Protein AF-H2Y2F5-F1 (afdb_monomer)

Structure (mmCIF, N/CA/C/O backbone):
data_AF-H2Y2F5-F1
#
_entry.id   AF-H2Y2F5-F1
#
loop_
_atom_site.group_PDB
_atom_site.id
_atom_site.type_symbol
_atom_site.label_atom_id
_atom_site.label_alt_id
_atom_site.label_comp_id
_atom_site.label_asym_id
_atom_site.label_entity_id
_atom_site.label_seq_id
_atom_site.pdbx_PDB_ins_code
_atom_site.Cartn_x
_atom_site.Cartn_y
_atom_site.Cartn_z
_atom_site.occupancy
_atom_site.B_iso_or_equiv
_atom_site.auth_seq_id
_atom_site.auth_comp_id
_atom_site.auth_asym_id
_atom_site.auth_atom_id
_atom_site.pdbx_PDB_model_num
ATOM 1 N N . MET A 1 1 ? 16.181 14.296 -0.553 1.00 52.12 1 MET A N 1
ATOM 2 C CA . MET A 1 1 ? 14.898 13.609 -0.819 1.00 52.12 1 MET A CA 1
ATOM 3 C C . MET A 1 1 ? 15.062 12.095 -0.650 1.00 52.12 1 MET A C 1
ATOM 5 O O . MET A 1 1 ? 15.290 11.709 0.487 1.00 52.12 1 MET A O 1
ATOM 9 N N . LEU A 1 2 ? 15.066 11.255 -1.701 1.00 56.75 2 LEU A N 1
ATOM 10 C CA . LEU A 1 2 ? 15.044 9.779 -1.572 1.00 56.75 2 LEU A CA 1
ATOM 11 C C . LEU A 1 2 ? 16.067 9.177 -0.589 1.00 56.75 2 LEU A C 1
ATOM 13 O O . LEU A 1 2 ? 15.675 8.354 0.229 1.00 56.75 2 LEU A O 1
ATOM 17 N N . LYS A 1 3 ? 17.337 9.616 -0.623 1.00 56.22 3 LYS A N 1
ATOM 18 C CA . LYS A 1 3 ? 18.406 9.100 0.258 1.00 56.22 3 LYS A CA 1
ATOM 19 C C . LYS A 1 3 ? 18.008 9.170 1.744 1.00 56.22 3 LYS A C 1
ATOM 21 O O . LYS A 1 3 ? 17.884 8.136 2.387 1.00 56.22 3 LYS A O 1
ATOM 26 N N . VAL A 1 4 ? 17.668 10.374 2.210 1.00 59.59 4 VAL A N 1
ATOM 27 C CA . VAL A 1 4 ? 17.200 10.660 3.581 1.00 59.59 4 VAL A CA 1
ATOM 28 C C . VAL A 1 4 ? 15.967 9.827 3.951 1.00 59.59 4 VAL A C 1
ATOM 30 O O . VAL A 1 4 ? 15.815 9.417 5.094 1.00 59.59 4 VAL A O 1
ATOM 33 N N . SER A 1 5 ? 15.088 9.551 2.985 1.00 75.56 5 SER A N 1
ATOM 34 C CA . SER A 1 5 ? 13.864 8.781 3.218 1.00 75.56 5 SER A CA 1
ATOM 35 C C . SER A 1 5 ? 14.134 7.278 3.397 1.00 75.56 5 SER A C 1
ATOM 37 O O . SER A 1 5 ? 13.539 6.667 4.278 1.00 75.56 5 SER A O 1
ATOM 39 N N . PHE A 1 6 ? 15.072 6.689 2.642 1.00 77.88 6 PHE A N 1
ATOM 40 C CA . PHE A 1 6 ? 15.532 5.312 2.890 1.00 77.88 6 PHE A CA 1
ATOM 41 C C . PHE A 1 6 ? 16.383 5.200 4.161 1.00 77.88 6 PHE A C 1
ATOM 43 O O . PHE A 1 6 ? 16.225 4.235 4.901 1.00 77.88 6 PHE A O 1
ATOM 50 N N . GLU A 1 7 ? 17.234 6.189 4.450 1.00 84.00 7 GLU A N 1
ATOM 51 C CA . GLU A 1 7 ? 18.028 6.243 5.686 1.00 84.00 7 GLU A CA 1
ATOM 52 C C . GLU A 1 7 ? 17.138 6.331 6.935 1.00 84.00 7 GLU A C 1
ATOM 54 O O . GLU A 1 7 ? 17.357 5.585 7.887 1.00 84.00 7 GLU A O 1
ATOM 59 N N . LYS A 1 8 ? 16.080 7.156 6.905 1.00 85.56 8 LYS A N 1
ATOM 60 C CA . LYS A 1 8 ? 15.068 7.194 7.971 1.00 85.56 8 LYS A CA 1
ATOM 61 C C . LYS A 1 8 ? 14.289 5.879 8.067 1.00 85.56 8 LYS A C 1
ATOM 63 O O . LYS A 1 8 ? 14.047 5.398 9.165 1.00 85.56 8 LYS A O 1
ATOM 68 N N . LEU A 1 9 ? 13.935 5.245 6.945 1.00 84.31 9 LEU A N 1
ATOM 69 C CA . LEU A 1 9 ? 13.229 3.962 6.999 1.00 84.31 9 LEU A CA 1
ATOM 70 C C . LEU A 1 9 ? 14.075 2.867 7.674 1.00 84.31 9 LEU A C 1
ATOM 72 O O . LEU A 1 9 ? 13.555 2.129 8.505 1.00 84.31 9 LEU A O 1
ATOM 76 N N . VAL A 1 10 ? 15.380 2.782 7.387 1.00 89.62 10 VAL A N 1
ATOM 77 C CA . VAL A 1 10 ? 16.257 1.801 8.057 1.00 89.62 10 VAL A CA 1
ATOM 78 C C . VAL A 1 10 ? 16.705 2.217 9.461 1.00 89.62 10 VAL A C 1
ATOM 80 O O . VAL A 1 10 ? 17.245 1.374 10.175 1.00 89.62 10 VAL A O 1
ATOM 83 N N . SER A 1 11 ? 16.457 3.452 9.922 1.00 90.81 11 SER A N 1
ATOM 84 C CA . SER A 1 11 ? 16.745 3.815 11.320 1.00 90.81 11 SER A CA 1
ATOM 85 C C . SER A 1 11 ? 15.832 3.087 12.313 1.00 90.81 11 SER A C 1
ATOM 87 O O . SER A 1 11 ? 16.265 2.813 13.427 1.00 90.81 11 SER A O 1
ATOM 89 N N . TYR A 1 12 ? 14.624 2.695 11.884 1.00 90.31 12 TYR A N 1
ATOM 90 C CA . TYR A 1 12 ? 13.706 1.813 12.626 1.00 90.31 12 TYR A CA 1
ATOM 91 C C . TYR A 1 12 ? 14.183 0.347 12.717 1.00 90.31 12 TYR A C 1
ATOM 93 O O . TYR A 1 12 ? 13.539 -0.471 13.368 1.00 90.31 12 TYR A O 1
ATOM 101 N N . ILE A 1 13 ? 15.297 -0.001 12.064 1.00 92.44 13 ILE A N 1
ATOM 102 C CA . ILE A 1 13 ? 15.946 -1.313 12.155 1.00 92.44 13 ILE A CA 1
ATOM 103 C C . ILE A 1 13 ? 17.198 -1.166 13.046 1.00 92.44 13 ILE A C 1
ATOM 105 O O . ILE A 1 13 ? 17.957 -0.204 12.854 1.00 92.44 13 ILE A O 1
ATOM 109 N N . PRO A 1 14 ? 17.455 -2.099 13.989 1.00 93.25 14 PRO A N 1
ATOM 110 C CA . PRO A 1 14 ? 18.705 -2.156 14.749 1.00 93.25 14 PRO A CA 1
ATOM 111 C C . PRO A 1 14 ? 19.934 -2.150 13.835 1.00 93.25 14 PRO A C 1
ATOM 113 O O . PRO A 1 14 ? 19.930 -2.777 12.773 1.00 93.25 14 PRO A O 1
ATOM 116 N N . GLU A 1 15 ? 20.973 -1.410 14.218 1.00 93.31 15 GLU A N 1
ATOM 117 C CA . GLU A 1 15 ? 22.089 -1.072 13.329 1.00 93.31 15 GLU A CA 1
ATOM 118 C C . GLU A 1 15 ? 22.822 -2.299 12.785 1.00 93.31 15 GLU A C 1
ATOM 120 O O . GLU A 1 15 ? 23.095 -2.374 11.588 1.00 93.31 15 GLU A O 1
ATOM 125 N N . GLU A 1 16 ? 23.016 -3.307 13.632 1.00 94.00 16 GLU A N 1
ATOM 126 C CA . GLU A 1 16 ? 23.652 -4.584 13.309 1.00 94.00 16 GLU A CA 1
ATOM 127 C C . GLU A 1 16 ? 22.841 -5.458 12.333 1.00 94.00 16 GLU A C 1
ATOM 129 O O . GLU A 1 16 ? 23.327 -6.488 11.867 1.00 94.00 16 GLU A O 1
ATOM 134 N N . LYS A 1 17 ? 21.603 -5.056 12.011 1.00 93.44 17 LYS A N 1
ATOM 135 C CA . LYS A 1 17 ? 20.686 -5.759 11.100 1.00 93.44 17 LYS A CA 1
ATOM 136 C C . LYS A 1 17 ? 20.360 -4.970 9.830 1.00 93.44 17 LYS A C 1
ATOM 138 O O . LYS A 1 17 ? 19.703 -5.533 8.950 1.00 93.44 17 LYS A O 1
ATOM 143 N N . ARG A 1 18 ? 20.776 -3.703 9.700 1.00 93.94 18 ARG A N 1
ATOM 144 C CA . ARG A 1 18 ? 20.405 -2.831 8.564 1.00 93.94 18 ARG A CA 1
ATOM 145 C C . ARG A 1 18 ? 20.905 -3.397 7.217 1.00 93.94 18 ARG A C 1
ATOM 147 O O . ARG A 1 18 ? 22.106 -3.616 7.077 1.00 93.94 18 ARG A O 1
ATOM 154 N N . PRO A 1 19 ? 20.025 -3.608 6.217 1.00 92.19 19 PRO A N 1
ATOM 155 C CA . PRO A 1 19 ? 20.433 -3.968 4.853 1.00 92.19 19 PRO A CA 1
ATOM 156 C C . PRO A 1 19 ? 21.313 -2.893 4.198 1.00 92.19 19 PRO A C 1
ATOM 158 O O . PRO A 1 19 ? 21.132 -1.702 4.468 1.00 92.19 19 PRO A O 1
ATOM 161 N N . ASP A 1 20 ? 22.202 -3.267 3.267 1.00 91.50 20 ASP A N 1
ATOM 162 C CA . ASP A 1 20 ? 22.899 -2.264 2.448 1.00 91.50 20 ASP A CA 1
ATOM 163 C C . ASP A 1 20 ? 21.923 -1.630 1.449 1.00 91.50 20 ASP A C 1
ATOM 165 O O . ASP A 1 20 ? 21.578 -2.217 0.426 1.00 91.50 20 ASP A O 1
ATOM 169 N N . ILE A 1 21 ? 21.501 -0.397 1.726 1.00 90.69 21 ILE A N 1
ATOM 170 C CA . ILE A 1 21 ? 20.578 0.357 0.870 1.00 90.69 21 ILE A CA 1
ATOM 171 C C . ILE A 1 21 ? 21.225 0.912 -0.412 1.00 90.69 21 ILE A C 1
ATOM 173 O O . ILE A 1 21 ? 20.511 1.465 -1.250 1.00 90.69 21 ILE A O 1
ATOM 177 N N . LYS A 1 22 ? 22.547 0.787 -0.618 1.00 90.25 22 LYS A N 1
ATOM 178 C CA . LYS A 1 22 ? 23.234 1.323 -1.814 1.00 90.25 22 LYS A CA 1
ATOM 179 C C . LYS A 1 22 ? 22.674 0.799 -3.149 1.00 90.25 22 LYS A C 1
ATOM 181 O O . LYS A 1 22 ? 22.478 1.639 -4.031 1.00 90.25 22 LYS A O 1
ATOM 186 N N . PRO A 1 23 ? 22.367 -0.502 -3.350 1.00 89.19 23 PRO A N 1
ATOM 187 C CA . PRO A 1 23 ? 21.810 -0.996 -4.614 1.00 89.19 23 PRO A CA 1
ATOM 188 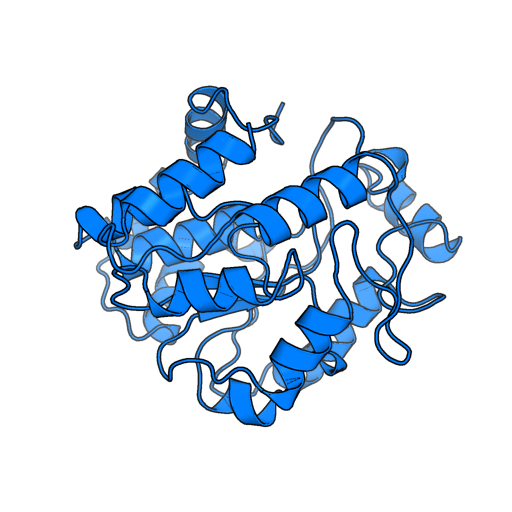C C . PRO A 1 23 ? 20.410 -0.431 -4.886 1.00 89.19 23 PRO A C 1
ATOM 190 O O . PRO A 1 23 ? 20.119 -0.003 -6.002 1.00 89.19 23 PRO A O 1
ATOM 193 N N . LEU A 1 24 ? 19.578 -0.348 -3.844 1.00 87.75 24 LEU A N 1
ATOM 194 C CA . LEU A 1 24 ? 18.231 0.225 -3.885 1.00 87.75 24 LEU A CA 1
ATOM 195 C C . LEU A 1 24 ? 18.276 1.727 -4.227 1.00 87.75 24 LEU A C 1
ATOM 197 O O . LEU A 1 24 ? 17.569 2.198 -5.117 1.00 87.75 24 LEU A O 1
ATOM 201 N N . MET A 1 25 ? 19.193 2.465 -3.594 1.00 86.56 25 MET A N 1
ATOM 202 C CA . MET A 1 25 ? 19.448 3.883 -3.866 1.00 86.56 25 MET A CA 1
ATOM 203 C C . MET A 1 25 ? 20.060 4.151 -5.246 1.00 86.56 25 MET A C 1
ATOM 205 O O . MET A 1 25 ? 19.791 5.204 -5.831 1.00 86.56 25 MET A O 1
ATOM 209 N N . LYS A 1 26 ? 20.876 3.230 -5.775 1.00 87.25 26 LYS A N 1
ATOM 210 C CA . LYS A 1 26 ? 21.386 3.291 -7.151 1.00 87.25 26 LYS A CA 1
ATOM 211 C C . LYS A 1 26 ? 20.251 3.066 -8.148 1.00 87.25 26 LYS A C 1
ATOM 213 O O . LYS A 1 26 ? 20.085 3.886 -9.039 1.00 87.25 26 LYS A O 1
ATOM 218 N N . CYS A 1 27 ? 19.426 2.037 -7.939 1.00 86.94 27 CYS A N 1
ATOM 219 C CA . CYS A 1 27 ? 18.270 1.733 -8.783 1.00 86.94 27 CYS A CA 1
ATOM 220 C C . CYS A 1 27 ? 17.370 2.965 -8.976 1.00 86.94 27 CYS A C 1
ATOM 222 O O . CYS A 1 27 ? 17.195 3.411 -10.105 1.00 86.94 27 CYS A O 1
ATOM 224 N N . PHE A 1 28 ? 16.902 3.605 -7.899 1.00 83.44 28 PHE A N 1
ATOM 225 C CA . PHE A 1 28 ? 16.054 4.797 -8.041 1.00 83.44 28 PHE A CA 1
ATOM 226 C C . PHE A 1 28 ? 16.761 6.018 -8.643 1.00 83.44 28 PHE A C 1
ATOM 228 O O . PHE A 1 28 ? 16.094 6.871 -9.222 1.00 83.44 28 PHE A O 1
ATOM 235 N N . ARG A 1 29 ? 18.092 6.133 -8.532 1.00 83.75 29 ARG A N 1
ATOM 236 C CA . ARG A 1 29 ? 18.843 7.196 -9.217 1.00 83.75 29 ARG A CA 1
ATOM 237 C C . ARG A 1 29 ? 18.874 6.951 -10.721 1.00 83.75 29 ARG A C 1
ATOM 239 O O . ARG A 1 29 ? 18.531 7.849 -11.483 1.00 83.75 29 ARG A O 1
ATOM 246 N N . ASP A 1 30 ? 19.276 5.753 -11.127 1.00 84.44 30 ASP A N 1
ATOM 247 C CA . ASP A 1 30 ? 19.448 5.388 -12.532 1.00 84.44 30 ASP A CA 1
ATOM 248 C C . ASP A 1 30 ? 18.104 5.477 -13.280 1.00 84.44 30 ASP A C 1
ATOM 250 O O . ASP A 1 30 ? 18.036 6.062 -14.357 1.00 84.44 30 ASP A O 1
ATOM 254 N N . GLU A 1 31 ? 17.018 5.009 -12.653 1.00 80.38 31 GLU A N 1
ATOM 255 C CA . GLU A 1 31 ? 15.641 5.092 -13.165 1.00 80.38 31 GLU A CA 1
ATOM 256 C C . GLU A 1 31 ? 15.120 6.530 -13.331 1.00 80.38 31 GLU A C 1
ATOM 258 O O . GLU A 1 31 ? 14.316 6.792 -14.225 1.00 80.38 31 GLU A O 1
ATOM 263 N N . LEU A 1 32 ? 15.542 7.467 -12.470 1.00 77.44 32 LEU A N 1
ATOM 264 C CA . LEU A 1 32 ? 15.153 8.881 -12.561 1.00 77.44 32 LEU A CA 1
ATOM 265 C C . LEU A 1 32 ? 15.976 9.660 -13.596 1.00 77.44 32 LEU A C 1
ATOM 267 O O . LEU A 1 32 ? 15.482 10.646 -14.137 1.00 77.44 32 LEU A O 1
ATOM 271 N N . VAL A 1 33 ? 17.217 9.240 -13.858 1.00 79.31 33 VAL A N 1
ATOM 272 C CA . VAL A 1 33 ? 18.108 9.869 -14.849 1.00 79.31 33 VAL A CA 1
ATOM 273 C C . VAL A 1 33 ? 17.847 9.330 -16.258 1.00 79.31 33 VAL A C 1
ATOM 275 O O . VAL A 1 33 ? 17.893 10.091 -17.220 1.00 79.31 33 VAL A O 1
ATOM 278 N N . ASN A 1 34 ? 17.564 8.033 -16.388 1.00 78.19 34 ASN A N 1
ATOM 279 C CA . ASN A 1 34 ? 17.318 7.364 -17.662 1.00 78.19 34 ASN A CA 1
ATOM 280 C C . ASN A 1 34 ? 16.098 6.423 -17.555 1.00 78.19 34 ASN A C 1
ATOM 282 O O . ASN A 1 34 ? 16.265 5.206 -17.427 1.00 78.19 34 ASN A O 1
ATOM 286 N N . PRO A 1 35 ? 14.864 6.961 -17.578 1.00 74.88 35 PRO A N 1
ATOM 287 C CA . PRO A 1 35 ? 13.652 6.157 -17.465 1.00 74.88 35 PRO A CA 1
ATOM 288 C C . PRO A 1 35 ? 13.456 5.277 -18.707 1.00 74.88 35 PRO A C 1
ATOM 290 O O . PRO A 1 35 ? 13.245 5.772 -19.812 1.00 74.88 35 PRO A O 1
ATOM 293 N N . GLN A 1 36 ? 13.491 3.958 -18.515 1.00 77.56 36 GLN A N 1
ATOM 294 C CA . GLN A 1 36 ? 13.354 2.968 -19.587 1.00 77.56 36 GLN A CA 1
ATOM 295 C C . GLN A 1 36 ? 12.023 2.217 -19.496 1.00 77.56 36 GLN A C 1
ATOM 297 O O . GLN A 1 36 ? 11.621 1.775 -18.417 1.00 77.56 36 GLN A O 1
ATOM 302 N N . ILE A 1 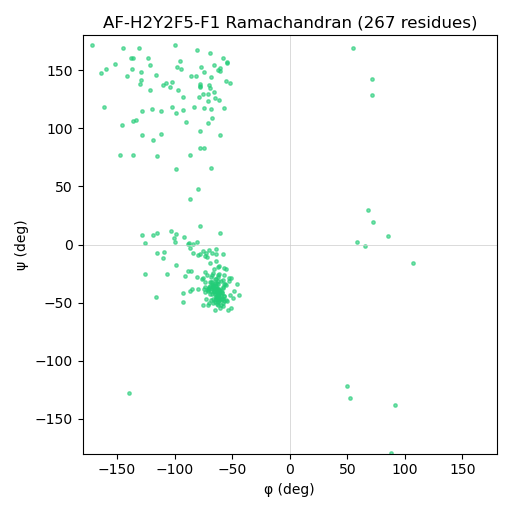37 ? 11.362 2.013 -20.641 1.00 78.12 37 ILE A N 1
ATOM 303 C CA . ILE A 1 37 ? 10.226 1.089 -20.731 1.00 78.12 37 ILE A CA 1
ATOM 304 C C . ILE A 1 37 ? 10.778 -0.333 -20.608 1.00 78.12 37 ILE A C 1
ATOM 306 O O . ILE A 1 37 ? 11.652 -0.740 -21.370 1.00 78.12 37 ILE A O 1
ATOM 310 N N . LYS A 1 38 ? 10.264 -1.085 -19.637 1.00 86.56 38 LYS A N 1
ATOM 311 C CA . LYS A 1 38 ? 10.650 -2.472 -19.352 1.00 86.56 38 LYS A CA 1
ATOM 312 C C . LYS A 1 38 ? 9.426 -3.373 -19.414 1.00 86.56 38 LYS A C 1
ATOM 314 O O . LYS A 1 38 ? 8.306 -2.891 -19.264 1.00 86.56 38 LYS A O 1
ATOM 319 N N . CYS A 1 39 ? 9.649 -4.673 -19.579 1.00 88.50 39 CYS A N 1
ATOM 320 C CA . CYS A 1 39 ? 8.588 -5.675 -19.565 1.00 88.50 39 CYS A CA 1
ATOM 321 C C . CYS A 1 39 ? 8.918 -6.818 -18.600 1.00 88.50 39 CYS A C 1
ATOM 323 O O . CYS A 1 39 ? 10.082 -7.185 -18.442 1.00 88.50 39 CYS A O 1
ATOM 325 N N . TRP A 1 40 ? 7.884 -7.401 -18.001 1.00 90.94 40 TRP A N 1
ATOM 326 C CA . TRP A 1 40 ? 7.916 -8.698 -17.333 1.00 90.94 40 TRP A CA 1
ATOM 327 C C . TRP A 1 40 ? 6.910 -9.606 -18.045 1.00 90.94 40 TRP A C 1
ATOM 329 O O . TRP A 1 40 ? 5.718 -9.308 -18.062 1.00 90.94 40 TRP A O 1
ATOM 339 N N . ARG A 1 41 ? 7.383 -10.690 -18.672 1.00 90.69 41 ARG A N 1
ATOM 340 C CA . ARG A 1 41 ? 6.585 -11.492 -19.623 1.00 90.69 41 ARG A CA 1
ATOM 341 C C . ARG A 1 41 ? 5.982 -10.583 -20.715 1.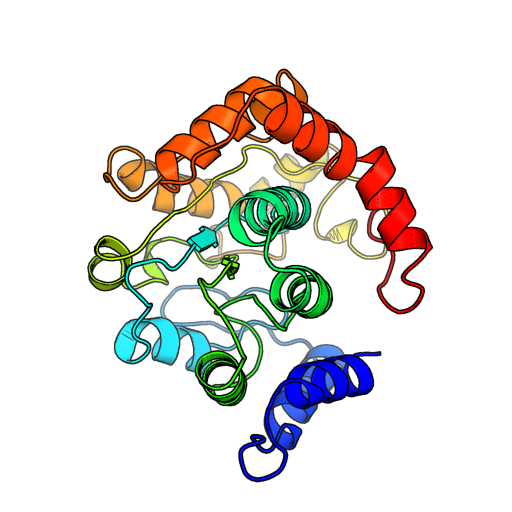00 90.69 41 ARG A C 1
ATOM 343 O O . ARG A 1 41 ? 6.701 -9.760 -21.277 1.00 90.69 41 ARG A O 1
ATOM 350 N N . ASP A 1 42 ? 4.691 -10.716 -21.008 1.00 86.75 42 ASP A N 1
ATOM 351 C CA . ASP A 1 42 ? 3.926 -9.850 -21.911 1.00 86.75 42 ASP A CA 1
ATOM 352 C C . ASP A 1 42 ? 3.515 -8.502 -21.281 1.00 86.75 42 ASP A C 1
ATOM 354 O O . ASP A 1 42 ? 3.037 -7.614 -21.993 1.00 86.75 42 ASP A O 1
ATOM 358 N N . TYR A 1 43 ? 3.737 -8.312 -19.975 1.00 85.88 43 TYR A N 1
ATOM 359 C CA . TYR A 1 43 ? 3.379 -7.087 -19.266 1.00 85.88 43 TYR A CA 1
ATOM 360 C C . TYR A 1 43 ? 4.425 -5.979 -19.410 1.00 85.88 43 TYR A C 1
ATOM 362 O O . TYR A 1 43 ? 5.555 -6.105 -18.942 1.00 85.88 43 TYR A O 1
ATOM 370 N N . GLN A 1 44 ? 4.021 -4.854 -20.000 1.00 83.12 44 GLN A N 1
ATOM 371 C CA . GLN A 1 44 ? 4.757 -3.595 -19.953 1.00 83.12 44 GLN A CA 1
ATOM 372 C C . GLN A 1 44 ? 4.682 -3.010 -18.535 1.00 83.12 44 GLN A C 1
ATOM 374 O O . GLN A 1 44 ? 3.641 -3.034 -17.879 1.00 83.12 44 GLN A O 1
ATOM 379 N N . MET A 1 45 ? 5.808 -2.497 -18.045 1.00 77.88 45 MET A N 1
ATOM 380 C CA . MET A 1 45 ? 5.939 -2.052 -16.665 1.00 77.88 45 MET A CA 1
ATOM 381 C C . MET A 1 45 ? 5.672 -0.555 -16.458 1.00 77.88 45 MET A C 1
ATOM 383 O O . MET A 1 45 ? 5.980 0.261 -17.333 1.00 77.88 45 MET A O 1
ATOM 387 N N . PRO A 1 46 ? 5.180 -0.176 -15.261 1.00 68.19 46 PRO A N 1
ATOM 388 C CA . PRO A 1 46 ? 5.151 1.211 -14.805 1.00 68.19 46 PRO A CA 1
ATOM 389 C C . PRO A 1 46 ? 6.545 1.856 -14.761 1.00 68.19 46 PRO A C 1
ATOM 391 O O . PRO A 1 46 ? 7.563 1.175 -14.620 1.00 68.19 46 PRO A O 1
ATOM 394 N N . LEU A 1 47 ? 6.583 3.193 -14.759 1.00 70.31 47 LEU A N 1
ATOM 395 C CA . LEU A 1 47 ? 7.779 3.956 -14.384 1.00 70.31 47 LEU A CA 1
ATOM 396 C C . LEU A 1 47 ? 8.254 3.530 -12.977 1.00 70.31 47 LEU A C 1
ATOM 398 O O . LEU A 1 47 ? 7.421 3.306 -12.100 1.00 70.31 47 LEU A O 1
ATOM 402 N N . MET A 1 48 ? 9.574 3.422 -12.767 1.00 77.31 48 MET A N 1
ATOM 403 C CA . MET A 1 48 ? 10.228 2.804 -11.590 1.00 77.31 48 MET A CA 1
ATOM 404 C C . MET A 1 48 ? 10.010 1.282 -11.427 1.00 77.31 48 MET A C 1
ATOM 406 O O . MET A 1 48 ? 10.543 0.684 -10.491 1.00 77.31 48 MET A O 1
ATOM 410 N N . GLY A 1 49 ? 9.249 0.632 -12.315 1.00 84.38 49 GLY A N 1
ATOM 411 C CA . GLY A 1 49 ? 8.972 -0.804 -12.274 1.00 84.38 49 GLY A CA 1
ATOM 412 C C . GLY A 1 49 ? 10.186 -1.666 -12.627 1.00 84.38 49 GLY A C 1
ATOM 413 O O . GLY A 1 49 ? 10.821 -1.446 -13.659 1.00 84.38 49 GLY A O 1
ATOM 414 N N . ASN A 1 50 ? 10.504 -2.663 -11.800 1.00 90.44 50 ASN A N 1
ATOM 415 C CA . ASN A 1 50 ? 11.622 -3.584 -12.020 1.00 90.44 50 ASN A CA 1
ATOM 416 C C . ASN A 1 50 ? 11.122 -5.013 -12.330 1.00 90.44 50 ASN A C 1
ATOM 418 O O . ASN A 1 50 ? 10.574 -5.656 -11.432 1.00 90.44 50 ASN A O 1
ATOM 422 N N . PRO A 1 51 ? 11.363 -5.559 -13.543 1.00 92.06 51 PRO A N 1
ATOM 423 C CA . PRO A 1 51 ? 10.922 -6.906 -13.912 1.00 92.06 51 PRO A CA 1
ATOM 424 C C . PRO A 1 51 ? 11.449 -8.011 -12.999 1.00 92.06 51 PRO A C 1
ATOM 426 O O . PRO A 1 51 ? 10.708 -8.939 -12.695 1.00 92.06 51 PRO A O 1
ATOM 429 N N . LYS A 1 52 ? 12.696 -7.902 -12.514 1.00 93.25 52 LYS A N 1
ATOM 430 C CA . LYS A 1 52 ? 13.263 -8.885 -11.573 1.00 93.25 52 LYS A CA 1
ATOM 431 C C . LYS A 1 52 ? 12.490 -8.908 -10.259 1.00 93.25 52 LYS A C 1
ATOM 433 O O . LYS A 1 52 ? 12.262 -9.967 -9.692 1.00 93.25 52 LYS A O 1
ATOM 438 N N . LEU A 1 53 ? 12.042 -7.736 -9.810 1.00 92.31 53 LEU A N 1
ATOM 439 C CA . LEU A 1 53 ? 11.320 -7.597 -8.554 1.00 92.31 53 LEU A CA 1
ATOM 440 C C . LEU A 1 53 ? 9.866 -8.071 -8.650 1.00 92.31 53 LEU A C 1
ATOM 442 O O . LEU A 1 53 ? 9.326 -8.548 -7.659 1.00 92.31 53 LEU A O 1
ATOM 446 N N . VAL A 1 54 ? 9.246 -7.973 -9.831 1.00 93.31 54 VAL A N 1
ATOM 447 C CA . VAL A 1 54 ? 7.950 -8.618 -10.108 1.00 93.31 54 VAL A CA 1
ATOM 448 C C . VAL A 1 54 ? 8.100 -10.132 -10.156 1.00 93.31 54 VAL A C 1
ATOM 450 O O . VAL A 1 54 ? 7.280 -10.833 -9.572 1.00 93.31 54 VAL A O 1
ATOM 453 N N . ASP A 1 55 ? 9.160 -10.639 -10.789 1.00 95.31 55 ASP A N 1
ATOM 454 C CA . ASP A 1 55 ? 9.411 -12.078 -10.853 1.00 95.31 55 ASP A CA 1
ATOM 455 C C . ASP A 1 55 ? 9.634 -12.665 -9.451 1.00 95.31 55 ASP A C 1
ATOM 457 O O . ASP A 1 55 ? 8.934 -13.599 -9.069 1.00 95.31 55 ASP A O 1
ATOM 461 N N . PHE A 1 56 ? 10.469 -12.017 -8.630 1.00 94.69 56 PHE A N 1
ATOM 462 C CA . PHE A 1 56 ? 10.632 -12.331 -7.207 1.00 94.69 56 PHE A CA 1
ATOM 463 C C . PHE A 1 56 ? 9.306 -12.243 -6.428 1.00 94.69 56 PHE A C 1
ATOM 465 O O . PHE A 1 56 ? 8.973 -13.143 -5.658 1.00 94.69 56 PHE A O 1
ATOM 472 N N . ALA A 1 57 ? 8.497 -11.198 -6.647 1.00 92.38 57 ALA A N 1
ATOM 473 C CA . ALA A 1 57 ? 7.194 -11.041 -5.990 1.00 92.38 57 ALA A CA 1
ATOM 474 C C . ALA A 1 57 ? 6.157 -12.112 -6.397 1.00 92.38 57 ALA A C 1
ATOM 476 O O . ALA A 1 57 ? 5.181 -12.336 -5.678 1.00 92.38 57 ALA A O 1
ATOM 477 N N . TYR A 1 58 ? 6.349 -12.767 -7.545 1.00 93.44 58 TYR A N 1
ATOM 478 C CA . TYR A 1 58 ? 5.481 -13.822 -8.067 1.00 93.44 58 TYR A CA 1
ATOM 479 C C . TYR A 1 58 ? 5.962 -15.223 -7.646 1.00 93.44 58 TYR A C 1
ATOM 481 O O . TYR A 1 58 ? 5.173 -16.039 -7.154 1.00 93.44 58 TYR A O 1
ATOM 489 N N . ASN A 1 59 ? 7.253 -15.501 -7.838 1.00 94.06 59 ASN A N 1
ATOM 490 C CA . ASN A 1 59 ? 7.867 -16.818 -7.664 1.00 94.06 59 ASN A CA 1
ATOM 491 C C . ASN A 1 59 ? 8.314 -17.070 -6.218 1.00 94.06 59 ASN A C 1
ATOM 493 O O . ASN A 1 59 ? 8.050 -18.143 -5.682 1.00 94.06 59 ASN A O 1
ATOM 497 N N . ASP A 1 60 ? 8.882 -16.072 -5.534 1.00 93.12 60 ASP A N 1
ATOM 498 C CA . ASP A 1 60 ? 9.675 -16.286 -4.313 1.00 93.12 60 ASP A CA 1
ATOM 499 C C . ASP A 1 60 ? 9.059 -15.655 -3.056 1.00 93.12 60 ASP A C 1
ATOM 501 O O . ASP A 1 60 ? 8.940 -16.328 -2.029 1.00 93.12 60 ASP A O 1
ATOM 505 N N . TRP A 1 61 ? 8.586 -14.406 -3.124 1.00 91.44 61 TRP A N 1
ATOM 506 C CA . TRP A 1 61 ? 8.081 -13.675 -1.956 1.00 91.44 61 TRP A CA 1
ATOM 507 C C . TRP A 1 61 ? 6.815 -14.292 -1.348 1.00 91.44 61 TRP A C 1
ATOM 509 O O . TRP A 1 61 ? 5.789 -14.453 -2.012 1.00 91.44 61 TRP A O 1
ATOM 519 N N . GLN A 1 62 ? 6.871 -14.576 -0.045 1.00 89.25 62 GLN A N 1
ATOM 520 C CA . GLN A 1 62 ? 5.731 -15.046 0.731 1.00 89.25 62 GLN A CA 1
ATOM 521 C C . GLN A 1 62 ? 5.097 -13.876 1.517 1.00 89.25 62 GLN A C 1
ATOM 523 O O . GLN A 1 62 ? 5.723 -13.365 2.449 1.00 89.25 62 GLN A O 1
ATOM 528 N N . PRO A 1 63 ? 3.860 -13.452 1.197 1.00 88.88 63 PRO A N 1
ATOM 529 C CA . PRO A 1 63 ? 3.118 -12.512 2.038 1.00 88.88 63 PRO A CA 1
ATOM 530 C C . PRO A 1 63 ? 2.769 -13.132 3.403 1.00 88.88 63 PRO A C 1
ATOM 532 O O . PRO A 1 63 ? 2.644 -14.353 3.541 1.00 88.88 63 PRO A O 1
ATOM 535 N N . TRP A 1 64 ? 2.585 -12.291 4.421 1.00 89.31 64 TRP A N 1
ATOM 536 C CA . TRP A 1 64 ? 2.090 -12.713 5.731 1.00 89.31 64 TRP A CA 1
ATOM 537 C C . TRP A 1 64 ? 0.562 -12.835 5.692 1.00 89.31 64 TRP A C 1
ATOM 539 O O . TRP A 1 64 ? -0.117 -12.001 5.097 1.00 89.31 64 TRP A O 1
ATOM 549 N N . LYS A 1 65 ? -0.005 -13.810 6.416 1.00 86.12 65 LYS A N 1
ATOM 550 C CA . LYS A 1 65 ? -1.456 -14.102 6.441 1.00 86.12 65 LYS A CA 1
ATOM 551 C C . LYS A 1 65 ? -2.352 -12.880 6.726 1.00 86.12 65 LYS A C 1
ATOM 553 O O . LYS A 1 65 ? -3.498 -12.845 6.289 1.00 86.12 65 LYS A O 1
ATOM 558 N N . ASN A 1 66 ? -1.856 -11.889 7.471 1.00 86.12 66 ASN A N 1
ATOM 559 C CA . ASN A 1 66 ? -2.588 -10.668 7.815 1.00 86.12 66 ASN A CA 1
ATOM 560 C C . ASN A 1 66 ? -2.232 -9.440 6.951 1.00 86.12 66 ASN A C 1
ATOM 562 O O . ASN A 1 66 ? -2.794 -8.375 7.210 1.00 86.12 66 ASN A O 1
ATOM 566 N N . ASP A 1 67 ? -1.353 -9.553 5.949 1.00 89.75 67 ASP A N 1
ATOM 567 C CA . ASP A 1 67 ? -0.995 -8.446 5.047 1.00 89.75 67 ASP A CA 1
ATOM 568 C C . ASP A 1 67 ? -2.225 -7.813 4.376 1.00 89.75 67 ASP A C 1
ATOM 570 O O . ASP A 1 67 ? -3.281 -8.434 4.242 1.00 89.75 67 ASP A O 1
ATOM 574 N N . VAL A 1 68 ? -2.069 -6.553 3.965 1.00 90.19 68 VAL A N 1
ATOM 575 C CA . VAL A 1 68 ? -3.073 -5.735 3.274 1.00 90.19 68 VAL A CA 1
ATOM 576 C C . VAL A 1 68 ? -2.434 -5.169 2.011 1.00 90.19 68 VAL A C 1
ATOM 578 O O . VAL A 1 68 ? -1.502 -4.371 2.116 1.00 90.19 68 VAL A O 1
ATOM 581 N N . ILE A 1 69 ? -2.904 -5.561 0.822 1.00 90.75 69 ILE A N 1
ATOM 582 C CA . ILE A 1 69 ? -2.262 -5.199 -0.456 1.00 90.75 69 ILE A CA 1
ATOM 583 C C . ILE A 1 69 ? -3.155 -4.243 -1.261 1.00 90.75 69 ILE A C 1
ATOM 585 O O . ILE A 1 69 ? -4.025 -4.644 -2.033 1.00 90.75 69 ILE A O 1
ATOM 589 N N . VAL A 1 70 ? -2.920 -2.932 -1.134 1.00 89.62 70 VAL A N 1
ATOM 590 C CA . VAL A 1 70 ? -3.688 -1.912 -1.873 1.00 89.62 70 VAL A CA 1
ATOM 591 C C . VAL A 1 70 ? -3.265 -1.888 -3.350 1.00 89.62 70 VAL A C 1
ATOM 593 O O . VAL A 1 70 ? -2.420 -1.096 -3.773 1.00 89.62 70 VAL A O 1
ATOM 596 N N . ALA A 1 71 ? -3.854 -2.804 -4.122 1.00 86.69 71 ALA A N 1
ATOM 597 C CA . ALA A 1 71 ? -3.668 -2.978 -5.559 1.00 86.69 71 ALA A CA 1
ATOM 598 C C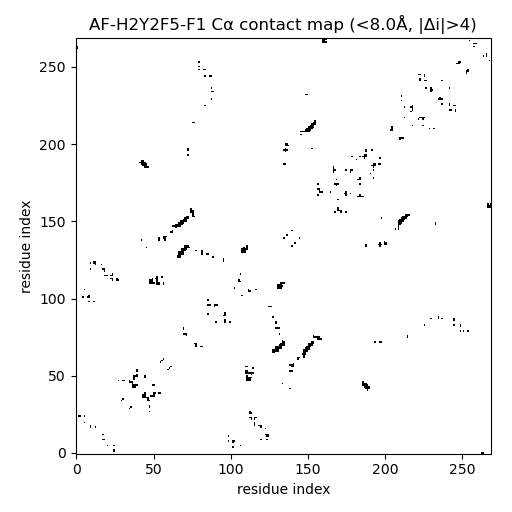 . ALA A 1 71 ? -4.674 -2.139 -6.366 1.00 86.69 71 ALA A C 1
ATOM 600 O O . ALA A 1 71 ? -5.848 -2.507 -6.455 1.00 86.69 71 ALA A O 1
ATOM 601 N N . ALA A 1 72 ? -4.216 -1.036 -6.966 1.00 82.69 72 ALA A N 1
ATOM 602 C CA . ALA A 1 72 ? -5.033 -0.176 -7.827 1.00 82.69 72 ALA A CA 1
ATOM 603 C C . ALA A 1 72 ? -4.181 0.538 -8.885 1.00 82.69 72 ALA A C 1
ATOM 605 O O . ALA A 1 72 ? -3.000 0.804 -8.663 1.00 82.69 72 ALA A O 1
ATOM 606 N N . PHE A 1 73 ? -4.789 0.931 -10.005 1.00 81.00 73 PHE A N 1
ATOM 607 C CA . PHE A 1 73 ? -4.097 1.642 -11.085 1.00 81.00 73 PHE A CA 1
ATOM 608 C C . PHE A 1 73 ? -3.517 2.993 -10.593 1.00 81.00 73 PHE A C 1
ATOM 610 O O . PHE A 1 73 ? -4.087 3.615 -9.684 1.00 81.00 73 PHE A O 1
ATOM 617 N N . PRO A 1 74 ? -2.400 3.503 -11.138 1.00 77.94 74 PRO A N 1
ATOM 618 C CA . PRO A 1 74 ? -1.798 4.727 -10.622 1.00 77.94 74 PRO A CA 1
ATOM 619 C C . PRO A 1 74 ? -2.720 5.943 -10.763 1.00 77.94 74 PRO A C 1
ATOM 621 O O . PRO A 1 74 ? -3.594 6.013 -11.624 1.00 77.94 74 PRO A O 1
ATOM 624 N N . LYS A 1 75 ? -2.561 6.894 -9.835 1.00 73.25 75 LYS A N 1
ATOM 625 C CA . LYS A 1 75 ? -3.476 8.032 -9.606 1.00 73.25 75 LYS A CA 1
ATOM 626 C C . LYS A 1 75 ? -4.929 7.653 -9.263 1.00 73.25 75 LYS A C 1
ATOM 628 O O . LYS A 1 75 ? -5.717 8.555 -8.977 1.00 73.25 75 LYS A O 1
ATOM 633 N N . THR A 1 76 ? -5.284 6.368 -9.144 1.00 72.94 76 THR A N 1
ATOM 634 C CA . THR A 1 76 ? -6.635 5.936 -8.735 1.00 72.94 76 THR A CA 1
ATOM 635 C C . THR A 1 76 ? -6.831 5.844 -7.207 1.00 72.94 76 THR A C 1
ATOM 637 O O . THR A 1 76 ? -7.517 4.979 -6.686 1.00 72.94 76 THR A O 1
ATOM 640 N N . GLY A 1 77 ? -6.268 6.793 -6.449 1.00 74.88 77 GLY A N 1
ATOM 641 C CA . GLY A 1 77 ? -6.594 6.978 -5.024 1.00 74.88 77 GLY A CA 1
ATOM 642 C C . GLY A 1 77 ? -5.827 6.118 -4.007 1.00 74.88 77 GLY A C 1
ATOM 643 O O . GLY A 1 77 ? -6.137 6.212 -2.820 1.00 74.88 77 GLY A O 1
ATOM 644 N N . THR A 1 78 ? -4.801 5.359 -4.422 1.00 80.69 78 THR A N 1
ATOM 645 C CA . THR A 1 78 ? -3.984 4.499 -3.531 1.00 80.69 78 THR A CA 1
ATOM 646 C C . THR A 1 78 ? -3.495 5.207 -2.263 1.00 80.69 78 THR A C 1
ATOM 648 O O . THR A 1 78 ? -3.531 4.604 -1.197 1.00 80.69 78 THR A O 1
ATOM 651 N N . THR A 1 79 ? -3.080 6.479 -2.341 1.00 82.06 79 THR A N 1
ATOM 652 C CA . THR A 1 79 ? -2.609 7.259 -1.181 1.00 82.06 79 THR A CA 1
ATOM 653 C C . THR A 1 79 ? -3.672 7.399 -0.092 1.00 82.06 79 THR A C 1
ATOM 655 O O . THR A 1 79 ? -3.401 7.060 1.054 1.00 82.06 79 THR A O 1
ATOM 658 N N . TRP A 1 80 ? -4.881 7.856 -0.448 1.00 85.44 80 TRP A N 1
ATOM 659 C CA . TRP A 1 80 ? -5.983 8.041 0.509 1.00 85.44 80 TRP A CA 1
ATOM 660 C C . TRP A 1 80 ? -6.336 6.713 1.176 1.00 85.44 80 TRP A C 1
ATOM 662 O O . TRP A 1 80 ? -6.423 6.617 2.395 1.00 85.44 80 TRP A O 1
ATOM 672 N N . LEU A 1 81 ? -6.473 5.669 0.362 1.00 87.06 81 LEU A N 1
ATOM 673 C CA . LEU A 1 81 ? -6.918 4.363 0.817 1.00 87.06 81 LEU A CA 1
ATOM 674 C C . LEU A 1 81 ? -5.877 3.647 1.688 1.00 87.06 81 LEU A C 1
ATOM 676 O O . LEU A 1 81 ? -6.231 3.033 2.691 1.00 87.06 81 LEU A O 1
ATOM 680 N N . ARG A 1 82 ? -4.584 3.788 1.367 1.00 88.19 82 ARG A N 1
ATOM 681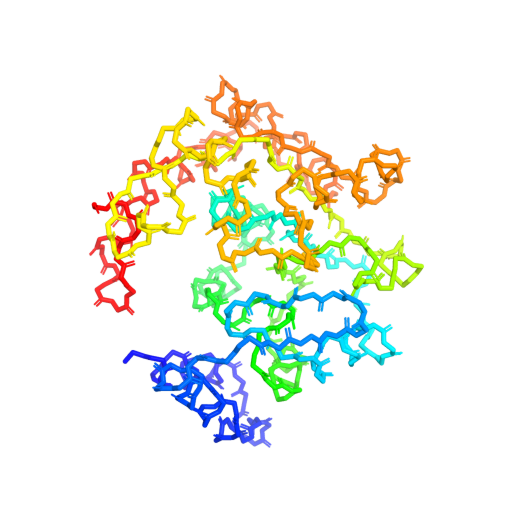 C CA . ARG A 1 82 ? -3.501 3.342 2.253 1.00 88.19 82 ARG A CA 1
ATOM 682 C C . ARG A 1 82 ? -3.474 4.113 3.567 1.00 88.19 82 ARG A C 1
ATOM 684 O O . ARG A 1 82 ? -3.176 3.495 4.582 1.00 88.19 82 ARG A O 1
ATOM 691 N N . ASP A 1 83 ? -3.788 5.410 3.569 1.00 88.94 83 ASP A N 1
ATOM 692 C CA . ASP A 1 83 ? -3.874 6.182 4.814 1.00 88.94 83 ASP A CA 1
ATOM 693 C C . ASP A 1 83 ? -5.067 5.704 5.663 1.00 88.94 83 ASP A C 1
ATOM 695 O O . ASP A 1 83 ? -4.896 5.432 6.843 1.00 88.94 83 ASP A O 1
ATOM 699 N N . VAL A 1 84 ? -6.238 5.436 5.066 1.00 92.25 84 VAL A N 1
ATOM 700 C CA . VAL A 1 84 ? -7.372 4.791 5.767 1.00 92.25 84 VAL A CA 1
ATOM 701 C C . VAL A 1 84 ? -6.965 3.453 6.395 1.00 92.25 84 VAL A C 1
ATOM 703 O O . VAL A 1 84 ? -7.227 3.238 7.576 1.00 92.25 84 VAL A O 1
ATOM 706 N N . CYS A 1 85 ? -6.274 2.577 5.658 1.00 91.50 85 CYS A N 1
ATOM 707 C CA . CYS A 1 85 ? -5.753 1.324 6.215 1.00 91.50 85 CYS A CA 1
ATOM 708 C C . CYS A 1 85 ? -4.708 1.557 7.323 1.00 91.50 85 CYS A C 1
ATOM 710 O O . CYS A 1 85 ? -4.715 0.841 8.318 1.00 91.50 85 CYS A O 1
ATOM 712 N N . ARG A 1 86 ? -3.830 2.561 7.184 1.00 90.69 86 ARG A N 1
ATOM 713 C CA . ARG A 1 86 ? -2.831 2.955 8.194 1.00 90.69 86 ARG A CA 1
ATOM 714 C C . ARG A 1 86 ? -3.502 3.410 9.495 1.00 90.69 86 ARG A C 1
ATOM 716 O O . ARG A 1 86 ? -3.104 2.952 10.559 1.00 90.69 86 ARG A O 1
ATOM 723 N N . TYR A 1 87 ? -4.540 4.240 9.414 1.00 93.81 87 TYR A N 1
ATOM 724 C CA . TYR A 1 87 ? -5.360 4.596 10.573 1.00 93.81 87 TYR A CA 1
ATOM 725 C C . TYR A 1 87 ? -6.030 3.345 11.174 1.00 93.81 87 TYR A C 1
ATOM 727 O O . TYR A 1 87 ? -5.786 3.027 12.332 1.00 93.81 87 TYR A O 1
ATOM 735 N N . LEU A 1 88 ? -6.779 2.561 10.385 1.00 93.56 88 LEU A N 1
ATOM 736 C CA . LEU A 1 88 ? -7.483 1.360 10.872 1.00 93.56 88 LEU A CA 1
ATOM 737 C C . LEU A 1 88 ? -6.579 0.308 11.543 1.00 93.56 88 LEU A C 1
ATOM 739 O O . LEU A 1 88 ? -7.068 -0.490 12.334 1.00 93.56 88 LEU A O 1
ATOM 743 N N . ILE A 1 89 ? -5.289 0.251 11.205 1.00 91.94 89 ILE A N 1
ATOM 744 C CA . ILE A 1 89 ? -4.389 -0.825 11.650 1.00 91.94 89 ILE A CA 1
ATOM 745 C C . ILE A 1 89 ? -3.405 -0.368 12.736 1.00 91.94 89 ILE A C 1
ATOM 747 O O . ILE A 1 89 ? -2.969 -1.210 13.520 1.00 91.94 89 ILE A O 1
ATOM 751 N N . TYR A 1 90 ? -3.077 0.927 12.819 1.00 92.62 90 TYR A N 1
ATOM 752 C CA . TYR A 1 90 ? -2.060 1.430 13.753 1.00 92.62 90 TYR A CA 1
ATOM 753 C C . TYR A 1 90 ? -2.529 2.558 14.693 1.00 92.62 90 TYR A C 1
ATOM 755 O O . TYR A 1 90 ? -1.722 3.011 15.489 1.00 92.62 90 TYR A O 1
ATOM 763 N N . GLU A 1 91 ? -3.787 3.023 14.669 1.00 89.38 91 GLU A N 1
ATOM 764 C CA . GLU A 1 91 ? -4.250 4.148 15.523 1.00 89.38 91 GLU A CA 1
ATOM 765 C C . GLU A 1 91 ? -3.949 3.971 17.030 1.00 89.38 91 GLU A C 1
ATOM 767 O O . GLU A 1 91 ? -3.753 4.952 17.747 1.00 89.38 91 GLU A O 1
ATOM 772 N N . HIS A 1 92 ? -3.884 2.724 17.508 1.00 89.19 92 HIS A N 1
ATOM 773 C CA . HIS A 1 92 ? -3.605 2.369 18.907 1.00 89.19 92 HIS A CA 1
ATOM 774 C C . HIS A 1 92 ? -2.143 1.937 19.166 1.00 89.19 92 HIS A C 1
ATOM 776 O O . HIS A 1 92 ? -1.819 1.508 20.271 1.00 89.19 92 HIS A O 1
ATOM 782 N N . ASP A 1 93 ? -1.264 2.036 18.165 1.00 89.12 93 ASP A N 1
ATOM 783 C CA . ASP A 1 93 ? 0.164 1.709 18.231 1.00 89.12 93 ASP A CA 1
ATOM 784 C C . ASP A 1 93 ? 0.958 2.906 17.688 1.00 89.12 93 ASP A C 1
ATOM 786 O O . ASP A 1 93 ? 1.136 3.072 16.481 1.00 89.12 93 ASP A O 1
ATOM 790 N N . SER A 1 94 ? 1.390 3.794 18.587 1.00 86.38 94 SER A N 1
ATOM 791 C CA . SER A 1 94 ? 2.022 5.065 18.215 1.00 86.38 94 SER A CA 1
ATOM 792 C C . SER A 1 94 ? 3.360 4.886 17.493 1.00 86.38 94 SER A C 1
ATOM 794 O O . SER A 1 94 ? 3.666 5.666 16.593 1.00 86.38 94 SER A O 1
ATOM 796 N N . GLU A 1 95 ? 4.133 3.849 17.823 1.00 85.44 95 GLU A N 1
ATOM 797 C CA . GLU A 1 95 ? 5.371 3.514 17.111 1.00 85.44 95 GLU A CA 1
ATOM 798 C C . GLU A 1 95 ? 5.057 3.115 15.662 1.00 85.44 95 GLU A C 1
ATOM 800 O O . GLU A 1 95 ? 5.624 3.678 14.717 1.00 85.44 95 GLU A O 1
ATOM 805 N N . ALA A 1 96 ? 4.089 2.211 15.474 1.00 86.00 96 ALA A N 1
ATOM 806 C CA . ALA A 1 96 ? 3.672 1.766 14.150 1.00 86.00 96 ALA A CA 1
ATOM 807 C C . ALA A 1 96 ? 3.016 2.882 13.321 1.00 86.00 96 ALA A C 1
ATOM 809 O O . ALA A 1 96 ? 3.287 3.016 12.124 1.00 86.00 96 ALA A O 1
ATOM 810 N N . PHE A 1 97 ? 2.195 3.726 13.948 1.00 87.38 97 PHE A N 1
ATOM 811 C CA . PHE A 1 97 ? 1.513 4.839 13.292 1.00 87.38 97 PHE A CA 1
ATOM 812 C C . PHE A 1 97 ? 2.483 5.902 12.765 1.00 87.38 97 PHE A C 1
ATOM 814 O O . PHE A 1 97 ? 2.233 6.477 11.696 1.00 87.38 97 PHE A O 1
ATOM 821 N N . GLU A 1 98 ? 3.582 6.154 13.483 1.00 83.38 98 GLU A N 1
ATOM 822 C CA . GLU A 1 98 ? 4.627 7.090 13.069 1.00 83.38 98 GLU A CA 1
ATOM 823 C C . GLU A 1 98 ? 5.512 6.518 11.954 1.00 83.38 98 GLU A C 1
ATOM 825 O O . GLU A 1 98 ? 5.603 7.159 10.903 1.00 83.38 98 GLU A O 1
ATOM 830 N N . PHE A 1 99 ? 6.088 5.310 12.084 1.00 85.06 99 PHE A N 1
ATOM 831 C CA . PHE A 1 99 ? 6.933 4.763 11.000 1.00 85.06 99 PHE A CA 1
ATOM 832 C C . PHE A 1 99 ? 6.132 4.515 9.709 1.00 85.06 99 PHE A C 1
ATOM 834 O O . PHE A 1 99 ? 6.646 4.681 8.597 1.00 85.06 99 PHE A O 1
ATOM 841 N N . ALA A 1 100 ? 4.833 4.214 9.823 1.00 85.56 100 ALA A N 1
ATOM 842 C CA . ALA A 1 100 ? 3.941 4.080 8.674 1.00 85.56 100 ALA A CA 1
ATOM 843 C C . ALA A 1 100 ? 3.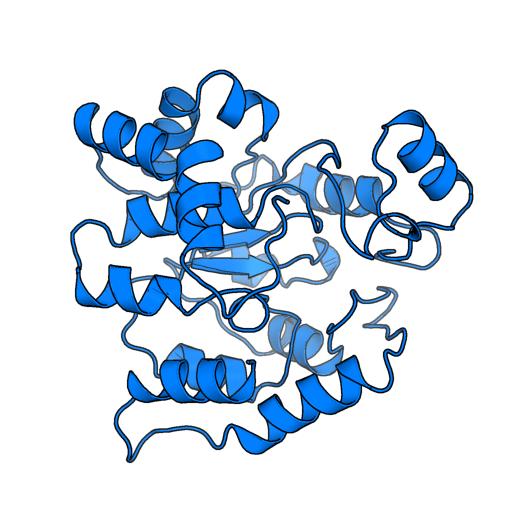748 5.377 7.861 1.00 85.56 100 ALA A C 1
ATOM 845 O O . ALA A 1 100 ? 3.257 5.297 6.732 1.00 85.56 100 ALA A O 1
ATOM 846 N N . LYS A 1 101 ? 4.140 6.557 8.375 1.00 81.31 101 LYS A N 1
ATOM 847 C CA . LYS A 1 101 ? 4.165 7.811 7.594 1.00 81.31 101 LYS A CA 1
ATOM 848 C C . LYS A 1 101 ? 5.283 7.817 6.551 1.00 81.31 101 LYS A C 1
ATOM 850 O O . LYS A 1 101 ? 5.066 8.264 5.426 1.00 81.31 101 LYS A O 1
ATOM 855 N N . ASP A 1 102 ? 6.463 7.302 6.900 1.00 80.69 102 ASP A N 1
ATOM 856 C CA . ASP A 1 102 ? 7.626 7.303 6.000 1.00 80.69 102 ASP A CA 1
ATOM 857 C C . ASP A 1 102 ? 7.493 6.279 4.871 1.00 80.69 102 ASP A C 1
ATOM 859 O O . ASP A 1 102 ? 8.052 6.471 3.791 1.00 80.69 102 ASP A O 1
ATOM 863 N N . LEU A 1 103 ? 6.682 5.237 5.085 1.00 80.31 103 LEU A N 1
ATOM 864 C CA . LEU A 1 103 ? 6.301 4.204 4.119 1.00 80.31 103 LEU A CA 1
ATOM 865 C C . LEU A 1 103 ? 5.397 4.744 2.988 1.00 80.31 103 LEU A C 1
ATOM 867 O O . LEU A 1 103 ? 4.224 4.379 2.820 1.00 80.31 103 LEU A O 1
ATOM 871 N N . SER A 1 104 ? 5.983 5.622 2.179 1.00 75.06 104 SER A N 1
ATOM 872 C CA . SER A 1 104 ? 5.377 6.342 1.062 1.00 75.06 104 SER A CA 1
ATOM 873 C C . SER A 1 104 ? 6.102 6.056 -0.263 1.00 75.06 104 SER A C 1
ATOM 875 O O . SER A 1 104 ? 7.277 5.693 -0.291 1.00 75.06 104 SER A O 1
ATOM 877 N N . GLY A 1 105 ? 5.392 6.194 -1.388 1.00 75.75 105 GLY A N 1
ATOM 878 C CA . GLY A 1 105 ? 5.959 6.026 -2.733 1.00 75.75 105 GLY A CA 1
ATOM 879 C C . GLY A 1 105 ? 6.776 4.728 -2.912 1.00 75.75 105 GLY A C 1
ATOM 880 O O . GLY A 1 105 ? 6.229 3.644 -2.706 1.00 75.75 105 GLY A O 1
ATOM 881 N N . PRO A 1 106 ? 8.068 4.803 -3.294 1.00 75.38 106 PRO A N 1
ATOM 882 C CA . PRO A 1 106 ? 8.895 3.629 -3.599 1.00 75.38 106 PRO A CA 1
ATOM 883 C C . PRO A 1 106 ? 9.103 2.656 -2.438 1.00 75.38 106 PRO A C 1
ATOM 885 O O . PRO A 1 106 ? 9.441 1.500 -2.682 1.00 75.38 106 PRO A O 1
ATOM 888 N N . HIS A 1 107 ? 8.865 3.081 -1.196 1.00 82.62 107 HIS A N 1
ATOM 889 C CA . HIS A 1 107 ? 9.001 2.219 -0.022 1.00 82.62 107 HIS A CA 1
ATOM 890 C C . HIS A 1 107 ? 7.942 1.126 0.074 1.00 82.62 107 HIS A C 1
ATOM 892 O O . HIS A 1 107 ? 8.122 0.204 0.862 1.00 82.62 107 HIS A O 1
ATOM 898 N N . ILE A 1 108 ? 6.834 1.234 -0.675 1.00 87.38 108 ILE A N 1
ATOM 899 C CA . ILE A 1 108 ? 5.661 0.370 -0.482 1.00 87.38 108 ILE A CA 1
ATOM 900 C C . ILE A 1 108 ? 5.174 -0.382 -1.727 1.00 87.38 108 ILE A C 1
ATOM 902 O O . ILE A 1 108 ? 4.531 -1.422 -1.592 1.00 87.38 108 ILE A O 1
ATOM 906 N N . TYR A 1 109 ? 5.446 0.119 -2.934 1.00 90.38 109 TYR A N 1
ATOM 907 C CA . TYR A 1 109 ? 4.958 -0.527 -4.153 1.00 90.38 109 TYR A CA 1
ATOM 908 C C . TYR A 1 109 ? 5.757 -1.802 -4.435 1.00 90.38 109 TYR A C 1
ATOM 910 O O . TYR A 1 109 ? 6.973 -1.718 -4.619 1.00 90.38 109 TYR A O 1
ATOM 918 N N . LEU A 1 110 ? 5.098 -2.973 -4.438 1.00 90.88 110 LEU A N 1
ATOM 919 C CA . LEU A 1 110 ? 5.710 -4.307 -4.610 1.00 90.88 110 LEU A CA 1
ATOM 920 C C . LEU A 1 110 ? 6.749 -4.335 -5.748 1.00 90.88 110 LEU A C 1
ATOM 922 O O . LEU A 1 110 ? 7.859 -4.839 -5.572 1.00 90.88 110 LEU A O 1
ATOM 926 N N . GLU A 1 111 ? 6.417 -3.702 -6.869 1.00 90.62 111 GLU A N 1
ATOM 927 C CA . GLU A 1 111 ? 7.141 -3.718 -8.139 1.00 90.62 111 GLU A CA 1
ATOM 928 C C . GLU A 1 111 ? 8.268 -2.672 -8.307 1.00 90.62 111 GLU A C 1
ATOM 930 O O . GLU A 1 111 ? 8.942 -2.683 -9.338 1.00 90.62 111 GLU A O 1
ATOM 935 N N . TRP A 1 112 ? 8.498 -1.765 -7.344 1.00 89.81 112 TRP A N 1
ATOM 936 C CA . TRP A 1 112 ? 9.529 -0.706 -7.444 1.00 89.81 112 TRP A CA 1
ATOM 937 C C . TRP A 1 112 ? 10.798 -1.013 -6.627 1.00 89.81 112 TRP A C 1
ATOM 939 O O . TRP A 1 112 ? 10.707 -1.469 -5.485 1.00 89.81 112 TRP A O 1
ATOM 949 N N . GLY A 1 113 ? 11.983 -0.708 -7.170 1.00 89.12 113 GLY A N 1
ATOM 950 C CA . GLY A 1 113 ? 13.277 -0.847 -6.476 1.00 89.12 113 GLY A CA 1
ATOM 951 C C . GLY A 1 113 ? 13.976 -2.199 -6.682 1.00 89.12 113 GLY A C 1
ATOM 952 O O . GLY A 1 113 ? 14.003 -2.722 -7.794 1.00 89.12 113 GLY A O 1
ATOM 953 N N . THR A 1 114 ? 14.558 -2.767 -5.619 1.00 91.25 114 THR A N 1
ATOM 954 C CA . THR A 1 114 ? 15.319 -4.040 -5.612 1.00 91.25 114 THR A CA 1
ATOM 955 C C . THR A 1 114 ? 14.857 -4.977 -4.487 1.00 91.25 114 THR A C 1
ATOM 957 O O . THR A 1 114 ? 14.143 -4.548 -3.580 1.00 91.25 114 THR A O 1
ATOM 960 N N . GLU A 1 115 ? 15.296 -6.244 -4.508 1.00 91.50 115 GLU A N 1
ATOM 961 C CA . GLU A 1 115 ? 15.010 -7.255 -3.465 1.00 91.50 115 GLU A CA 1
ATOM 962 C C . GLU A 1 115 ? 15.376 -6.776 -2.047 1.00 91.50 115 GLU A C 1
ATOM 964 O O . GLU A 1 115 ? 14.659 -7.063 -1.093 1.00 91.50 115 GLU A O 1
ATOM 969 N N . THR A 1 116 ? 16.403 -5.926 -1.920 1.00 91.81 116 THR A N 1
ATOM 970 C CA . THR A 1 116 ? 16.785 -5.198 -0.694 1.00 91.81 116 THR A CA 1
ATOM 971 C C . THR A 1 116 ? 15.594 -4.554 0.030 1.00 91.81 116 THR A C 1
ATOM 973 O O . THR A 1 116 ? 15.568 -4.492 1.252 1.00 91.81 116 THR A O 1
ATOM 976 N N . LYS A 1 117 ? 14.579 -4.077 -0.701 1.00 91.69 117 LYS A N 1
ATOM 977 C CA . LYS A 1 117 ? 13.361 -3.497 -0.115 1.00 91.69 117 LYS A CA 1
ATOM 978 C C . LYS A 1 117 ? 12.538 -4.536 0.658 1.00 91.69 117 LYS A C 1
ATOM 980 O O . LYS A 1 117 ? 12.000 -4.209 1.708 1.00 91.69 117 LYS A O 1
ATOM 985 N N . TYR A 1 118 ? 12.469 -5.776 0.176 1.00 93.06 118 TYR A N 1
ATOM 986 C CA . TYR A 1 118 ? 11.817 -6.872 0.896 1.00 93.06 118 TYR A CA 1
ATOM 987 C C . TYR A 1 118 ? 12.637 -7.279 2.127 1.00 93.06 118 TYR A C 1
ATOM 989 O O . TYR A 1 118 ? 12.066 -7.504 3.186 1.00 93.06 118 TYR A O 1
ATOM 997 N N . GLU A 1 119 ? 13.971 -7.254 2.040 1.00 93.06 119 GLU A N 1
ATOM 998 C CA . GLU A 1 119 ? 14.847 -7.448 3.206 1.00 93.06 119 GLU A CA 1
ATOM 999 C C . GLU A 1 119 ? 14.634 -6.365 4.286 1.00 93.06 119 GLU A C 1
ATOM 1001 O O . GLU A 1 119 ? 14.603 -6.675 5.475 1.00 93.06 119 GLU A O 1
ATOM 1006 N N . ILE A 1 120 ? 14.426 -5.102 3.887 1.00 92.50 120 ILE A N 1
ATOM 1007 C CA . ILE A 1 120 ? 14.003 -4.018 4.792 1.00 92.50 120 ILE A CA 1
ATOM 1008 C C . ILE A 1 120 ? 12.621 -4.336 5.387 1.00 92.50 120 ILE A C 1
ATOM 1010 O O . ILE A 1 120 ? 12.427 -4.187 6.592 1.00 92.50 120 ILE A O 1
ATOM 1014 N N . TRP A 1 121 ? 11.660 -4.798 4.579 1.00 92.69 121 TRP A N 1
ATOM 1015 C CA . TRP A 1 121 ? 10.310 -5.118 5.052 1.00 92.69 121 TRP A CA 1
ATOM 1016 C C . TRP A 1 121 ? 10.270 -6.257 6.075 1.00 92.69 121 TRP A C 1
ATOM 1018 O O . TRP A 1 121 ? 9.550 -6.115 7.055 1.00 92.69 121 TRP A O 1
ATOM 1028 N N . GLU A 1 122 ? 11.033 -7.341 5.922 1.00 92.50 122 GLU A N 1
ATOM 1029 C CA . GLU A 1 122 ? 11.057 -8.421 6.930 1.00 92.50 122 GLU A CA 1
ATOM 1030 C C . GLU A 1 122 ? 11.799 -8.024 8.230 1.00 92.50 122 GLU A C 1
ATOM 1032 O O . GLU A 1 122 ? 11.767 -8.765 9.210 1.00 92.50 122 GLU A O 1
ATOM 1037 N N . LYS A 1 123 ? 12.462 -6.855 8.264 1.00 92.69 123 LYS A N 1
ATOM 1038 C CA . LYS A 1 123 ? 13.242 -6.347 9.412 1.00 92.69 123 LYS A CA 1
ATOM 1039 C C . LYS A 1 123 ? 12.618 -5.143 10.136 1.00 92.69 123 LYS A C 1
ATOM 1041 O O . LYS A 1 123 ? 13.095 -4.778 11.209 1.00 92.69 123 LYS A O 1
ATOM 1046 N N . LEU A 1 124 ? 11.588 -4.518 9.563 1.00 91.38 124 LEU A N 1
ATOM 1047 C CA . LEU A 1 124 ? 10.848 -3.395 10.160 1.00 91.38 124 LEU A CA 1
ATOM 1048 C C . LEU A 1 124 ? 9.870 -3.864 11.264 1.00 91.38 124 LEU A C 1
ATOM 1050 O O . LEU A 1 124 ? 9.356 -4.982 11.183 1.00 91.38 124 LEU A O 1
ATOM 1054 N N . PRO A 1 125 ? 9.542 -3.019 12.265 1.00 89.00 125 PRO A N 1
ATOM 1055 C CA . PRO A 1 125 ? 8.756 -3.403 13.447 1.00 89.00 125 PRO A CA 1
ATOM 1056 C C . PRO A 1 125 ? 7.228 -3.474 13.205 1.00 89.00 125 PRO A C 1
ATOM 1058 O O . PRO A 1 125 ? 6.428 -2.951 13.981 1.00 89.00 125 PRO A O 1
ATOM 1061 N N . TRP A 1 126 ? 6.782 -4.123 12.126 1.00 88.50 126 TRP A N 1
ATOM 1062 C CA . TRP A 1 126 ? 5.352 -4.253 11.815 1.00 88.50 126 TRP A CA 1
ATOM 1063 C C . TRP A 1 126 ? 4.594 -5.147 12.810 1.00 88.50 126 TRP A C 1
ATOM 1065 O O . TRP A 1 126 ? 5.068 -6.215 13.191 1.00 88.50 126 TRP A O 1
ATOM 1075 N N . LYS A 1 127 ? 3.335 -4.795 13.104 1.00 85.62 127 LYS A N 1
ATOM 1076 C CA . LYS A 1 127 ? 2.329 -5.743 13.641 1.00 85.62 127 LYS A CA 1
ATOM 1077 C C . LYS A 1 127 ? 1.505 -6.420 12.527 1.00 85.62 127 LYS A C 1
ATOM 1079 O O . LYS A 1 127 ? 0.971 -7.515 12.690 1.00 85.62 127 LYS A O 1
ATOM 1084 N N . ARG A 1 128 ? 1.382 -5.729 11.391 1.00 89.38 128 ARG A N 1
ATOM 1085 C CA . ARG A 1 128 ? 0.624 -6.057 10.171 1.00 89.38 128 ARG A CA 1
ATOM 1086 C C . ARG A 1 128 ? 1.148 -5.132 9.066 1.00 89.38 128 ARG A C 1
ATOM 1088 O O . ARG A 1 128 ? 1.537 -4.016 9.402 1.00 89.38 128 ARG A O 1
ATOM 1095 N N . ARG A 1 129 ? 1.180 -5.536 7.790 1.00 90.50 129 ARG A N 1
ATOM 1096 C CA . ARG A 1 129 ? 1.751 -4.697 6.709 1.00 90.50 129 ARG A CA 1
ATOM 1097 C C . ARG A 1 129 ? 0.669 -4.112 5.803 1.00 90.50 129 ARG A C 1
ATOM 1099 O O . ARG A 1 129 ? -0.278 -4.802 5.436 1.00 90.50 129 ARG A O 1
ATOM 1106 N N . VAL A 1 130 ? 0.826 -2.839 5.425 1.00 90.12 130 VAL A N 1
ATOM 1107 C CA . VAL A 1 130 ? -0.092 -2.093 4.531 1.00 90.12 130 VAL A CA 1
ATOM 1108 C C . VAL A 1 130 ? 0.639 -1.730 3.239 1.00 90.12 130 VAL A C 1
ATOM 1110 O O . VAL A 1 130 ? 1.094 -0.595 3.027 1.00 90.12 130 VAL A O 1
ATOM 1113 N N . LEU A 1 131 ? 0.789 -2.753 2.402 1.00 90.94 131 LEU A N 1
ATOM 1114 C CA . LEU A 1 131 ? 1.534 -2.735 1.151 1.00 90.94 131 LEU A CA 1
ATOM 1115 C C . LEU A 1 131 ? 0.709 -2.103 0.012 1.00 90.94 131 LEU A C 1
ATOM 1117 O O . LEU A 1 131 ? -0.496 -1.871 0.141 1.00 90.94 131 LEU A O 1
ATOM 1121 N N . GLY A 1 132 ? 1.352 -1.790 -1.113 1.00 88.75 132 GLY A N 1
ATOM 1122 C CA . GLY A 1 132 ? 0.680 -1.251 -2.298 1.00 88.75 132 GLY A CA 1
ATOM 1123 C C . GLY A 1 132 ? 1.202 -1.869 -3.589 1.00 88.75 132 GLY A C 1
ATOM 1124 O O . GLY A 1 132 ? 2.303 -2.409 -3.622 1.00 88.75 132 GLY A O 1
ATOM 1125 N N . THR A 1 133 ? 0.432 -1.778 -4.670 1.00 88.88 133 THR A N 1
ATOM 1126 C CA . THR A 1 133 ? 0.904 -2.141 -6.017 1.00 88.88 133 THR A CA 1
ATOM 1127 C C . THR A 1 133 ? 0.050 -1.484 -7.105 1.00 88.88 133 THR A C 1
ATOM 1129 O O . THR A 1 133 ? -1.136 -1.217 -6.904 1.00 88.88 133 THR A O 1
ATOM 1132 N N . HIS A 1 134 ? 0.655 -1.227 -8.261 1.00 87.12 134 HIS A N 1
ATOM 1133 C CA . HIS A 1 134 ? -0.014 -0.832 -9.501 1.00 87.12 134 HIS A CA 1
ATOM 1134 C C . HIS A 1 134 ? -0.125 -1.991 -10.513 1.00 87.12 134 HIS A C 1
ATOM 1136 O O . HIS A 1 134 ? -0.465 -1.768 -11.675 1.00 87.12 134 HIS A O 1
ATOM 1142 N N . MET A 1 135 ? 0.166 -3.226 -10.088 1.00 87.31 135 MET A N 1
ATOM 1143 C CA . MET A 1 135 ? 0.154 -4.418 -10.936 1.00 87.31 135 MET A CA 1
ATOM 1144 C C . MET A 1 135 ? -1.250 -4.971 -11.230 1.00 87.31 135 MET A C 1
ATOM 1146 O O . MET A 1 135 ? -2.094 -5.136 -10.342 1.00 87.31 135 MET A O 1
ATOM 1150 N N . SER A 1 136 ? -1.452 -5.360 -12.492 1.00 87.44 136 SER A N 1
ATOM 1151 C CA . SER A 1 136 ? -2.607 -6.141 -12.952 1.00 87.44 136 SER A CA 1
ATOM 1152 C C . SER A 1 136 ? -2.579 -7.577 -12.423 1.00 87.44 136 SER A C 1
ATOM 1154 O O . SER A 1 136 ? -1.561 -8.074 -11.944 1.00 87.44 136 SER A O 1
ATOM 1156 N N . ALA A 1 137 ? -3.707 -8.282 -12.512 1.00 87.81 137 ALA A N 1
ATOM 1157 C CA . ALA A 1 137 ? -3.887 -9.533 -11.785 1.00 87.81 137 ALA A CA 1
ATOM 1158 C C . ALA A 1 137 ? -2.940 -10.676 -12.178 1.00 87.81 137 ALA A C 1
ATOM 1160 O O . ALA A 1 137 ? -2.460 -11.368 -11.286 1.00 87.81 137 ALA A O 1
ATOM 1161 N N . GLY A 1 138 ? -2.618 -10.833 -13.466 1.00 88.38 138 GLY A N 1
ATOM 1162 C CA . GLY A 1 138 ? -1.680 -11.860 -13.941 1.00 88.38 138 GLY A CA 1
ATOM 1163 C C . GLY A 1 138 ? -0.208 -11.603 -13.588 1.00 88.38 138 GLY A C 1
ATOM 1164 O O . GLY A 1 138 ? 0.609 -12.510 -13.720 1.00 88.38 138 GLY A O 1
ATOM 1165 N N . MET A 1 139 ? 0.129 -10.407 -13.088 1.00 90.31 139 MET A N 1
ATOM 1166 C CA . MET A 1 139 ? 1.466 -10.068 -12.577 1.00 90.31 139 MET A CA 1
ATOM 1167 C C . MET A 1 139 ? 1.677 -10.484 -11.114 1.00 90.31 139 MET A C 1
ATOM 1169 O O . MET A 1 139 ? 2.741 -10.249 -10.550 1.00 90.31 139 MET A O 1
ATOM 1173 N N . LEU A 1 140 ? 0.674 -11.094 -10.478 1.00 89.12 140 LEU A N 1
ATOM 1174 C CA . LEU A 1 140 ? 0.717 -11.498 -9.076 1.00 89.12 140 LEU A CA 1
ATOM 1175 C C . LEU A 1 140 ? 0.316 -12.960 -8.919 1.00 89.12 140 LEU A C 1
ATOM 1177 O O . LEU A 1 140 ? -0.618 -13.443 -9.558 1.00 89.12 140 LEU A O 1
ATOM 1181 N N . ASN A 1 141 ? 0.996 -13.664 -8.017 1.00 90.50 141 ASN A N 1
ATOM 1182 C CA . ASN A 1 141 ? 0.686 -15.052 -7.710 1.00 90.50 141 ASN A CA 1
ATOM 1183 C C . ASN A 1 141 ? -0.548 -15.124 -6.798 1.00 90.50 141 ASN A C 1
ATOM 1185 O O . ASN A 1 141 ? -0.452 -15.197 -5.571 1.00 90.50 141 ASN A O 1
ATOM 1189 N N . LEU A 1 142 ? -1.732 -15.058 -7.412 1.00 85.50 142 LEU A N 1
ATOM 1190 C CA . LEU A 1 142 ? -2.999 -14.948 -6.688 1.00 85.50 142 LEU A CA 1
ATOM 1191 C C . LEU A 1 142 ? -3.268 -16.142 -5.772 1.00 85.50 142 LEU A C 1
ATOM 1193 O O . LEU A 1 142 ? -3.932 -15.971 -4.760 1.00 85.50 142 LEU A O 1
ATOM 1197 N N . ASN A 1 143 ? -2.712 -17.321 -6.057 1.00 83.69 143 ASN A N 1
ATOM 1198 C CA . ASN A 1 143 ? -2.860 -18.489 -5.187 1.00 83.69 143 ASN A CA 1
ATOM 1199 C C . ASN A 1 143 ? -2.101 -18.324 -3.861 1.00 83.69 143 ASN A C 1
ATOM 1201 O O . ASN A 1 143 ? -2.593 -18.768 -2.828 1.00 83.69 143 ASN A O 1
ATOM 1205 N N . ARG A 1 144 ? -0.963 -17.612 -3.856 1.00 83.06 144 ARG A N 1
ATOM 1206 C CA . ARG A 1 144 ? -0.291 -17.187 -2.614 1.00 83.06 144 ARG A CA 1
ATOM 1207 C C . ARG A 1 144 ? -1.081 -16.066 -1.938 1.00 83.06 144 ARG A C 1
ATOM 1209 O O . ARG A 1 144 ? -1.391 -16.165 -0.751 1.00 83.06 144 ARG A O 1
ATOM 1216 N N . LEU A 1 145 ? -1.491 -15.049 -2.707 1.00 78.25 145 LEU A N 1
ATOM 1217 C CA . LEU A 1 145 ? -2.251 -13.910 -2.174 1.00 78.25 145 LEU A CA 1
ATOM 1218 C C . LEU A 1 145 ? -3.618 -14.300 -1.592 1.00 78.25 145 LEU A C 1
ATOM 1220 O O . LEU A 1 145 ? -4.061 -13.637 -0.667 1.00 78.25 145 LEU A O 1
ATOM 1224 N N . ARG A 1 146 ? -4.267 -15.376 -2.061 1.00 69.88 146 ARG A N 1
ATOM 1225 C CA . ARG A 1 146 ? -5.529 -15.923 -1.512 1.00 69.88 146 ARG A CA 1
ATOM 1226 C C . ARG A 1 146 ? -5.453 -16.287 -0.028 1.00 69.88 146 ARG A C 1
ATOM 1228 O O . ARG A 1 146 ? -6.484 -16.373 0.627 1.00 69.88 146 ARG A O 1
ATOM 1235 N N . THR A 1 147 ? -4.251 -16.477 0.515 1.00 56.47 147 THR A N 1
ATOM 1236 C CA . THR A 1 147 ? -4.043 -16.718 1.952 1.00 56.47 147 THR A CA 1
ATOM 1237 C C . THR A 1 147 ? -3.876 -15.428 2.771 1.00 56.47 147 THR A C 1
ATOM 1239 O O . THR A 1 147 ? -3.646 -15.501 3.975 1.00 56.47 147 THR A O 1
ATOM 1242 N N . CYS A 1 148 ? -3.947 -14.255 2.131 1.00 48.22 148 CYS A N 1
ATOM 1243 C CA . CYS A 1 148 ? -3.609 -12.938 2.679 1.00 48.22 148 CYS A CA 1
ATOM 1244 C C . CYS A 1 148 ? -4.664 -11.884 2.297 1.00 48.22 148 CYS A C 1
ATOM 1246 O O . CYS A 1 148 ? -5.448 -12.071 1.366 1.00 48.22 148 CYS A O 1
ATOM 1248 N N . GLY A 1 149 ? -4.716 -10.769 3.025 1.00 45.22 149 GLY A N 1
ATOM 1249 C CA . GLY A 1 149 ? -5.824 -9.822 2.938 1.00 45.22 149 GLY A CA 1
ATOM 1250 C C . GLY A 1 149 ? -5.722 -8.771 1.828 1.00 45.22 149 GLY A C 1
ATOM 1251 O O . GLY A 1 149 ? -4.681 -8.162 1.595 1.00 45.22 149 GLY A O 1
ATOM 1252 N N . VAL A 1 150 ? -6.895 -8.442 1.286 1.00 50.62 150 VAL A N 1
ATOM 1253 C CA . VAL A 1 150 ? -7.252 -7.157 0.668 1.00 50.62 150 VAL A CA 1
ATOM 1254 C C . VAL A 1 150 ? -6.615 -6.851 -0.694 1.00 50.62 150 VAL A C 1
ATOM 1256 O O . VAL A 1 150 ? -5.403 -6.820 -0.863 1.00 50.62 150 VAL A O 1
ATOM 1259 N N . LYS A 1 151 ? -7.488 -6.490 -1.643 1.00 52.31 151 LYS A N 1
ATOM 1260 C CA . LYS A 1 151 ? -7.235 -5.814 -2.930 1.00 52.31 151 LYS A CA 1
ATOM 1261 C C . LYS A 1 151 ? -8.367 -4.818 -3.160 1.00 52.31 151 LYS A C 1
ATOM 1263 O O . LYS A 1 151 ? -9.492 -5.149 -2.796 1.00 52.31 151 LYS A O 1
ATOM 1268 N N . MET A 1 152 ? -8.102 -3.656 -3.777 1.00 53.16 152 MET A N 1
ATOM 1269 C CA . MET A 1 152 ? -9.055 -2.532 -3.782 1.00 53.16 152 MET A CA 1
ATOM 1270 C C . MET A 1 152 ? -9.038 -1.700 -5.082 1.00 53.16 152 MET A C 1
ATOM 1272 O O . MET A 1 152 ? -8.169 -0.855 -5.273 1.00 53.16 152 MET A O 1
ATOM 1276 N N . LEU A 1 153 ? -10.021 -1.895 -5.972 1.00 48.06 153 LEU A N 1
ATOM 1277 C CA . LEU A 1 153 ? -10.111 -1.178 -7.257 1.00 48.06 153 LEU A CA 1
ATOM 1278 C C . LEU A 1 153 ? -10.968 0.102 -7.183 1.00 48.06 153 LEU A C 1
ATOM 1280 O O . LEU A 1 153 ? -12.190 0.004 -7.063 1.00 48.06 153 LEU A O 1
ATOM 1284 N N . LYS A 1 154 ? -10.364 1.281 -7.394 1.00 52.31 154 LYS A N 1
ATOM 1285 C CA . LYS A 1 154 ? -11.098 2.511 -7.761 1.00 52.31 154 LYS A CA 1
ATOM 1286 C C . LYS A 1 154 ? -11.548 2.449 -9.228 1.00 52.31 154 LYS A C 1
ATOM 1288 O O . LYS A 1 154 ? -10.813 1.940 -10.073 1.00 52.31 154 LYS A O 1
ATOM 1293 N N . ASN A 1 155 ? -12.689 3.077 -9.543 1.00 41.50 155 ASN A N 1
ATOM 1294 C CA . ASN A 1 155 ? -13.044 3.441 -10.915 1.00 41.50 155 ASN A CA 1
ATOM 1295 C C . ASN A 1 155 ? -12.709 4.926 -11.231 1.00 41.50 155 ASN A C 1
ATOM 1297 O O . ASN A 1 155 ? -12.714 5.768 -10.343 1.00 41.50 155 ASN A O 1
ATOM 1301 N N . THR A 1 156 ? -12.448 5.269 -12.494 1.00 41.00 156 THR A N 1
ATOM 1302 C CA . THR A 1 156 ? -12.026 6.597 -13.015 1.00 41.00 156 THR A CA 1
ATOM 1303 C C . THR A 1 156 ? -10.584 7.064 -12.694 1.00 41.00 156 THR A C 1
ATOM 1305 O O . THR A 1 156 ? -10.090 6.909 -11.575 1.00 41.00 156 THR A O 1
ATOM 1308 N N . PRO A 1 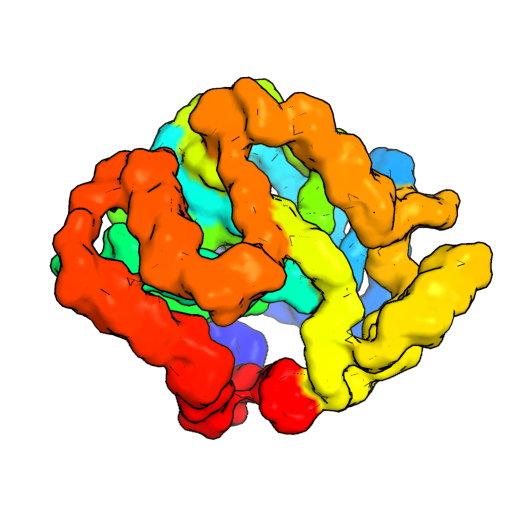157 ? -9.897 7.746 -13.632 1.00 43.50 157 PRO A N 1
ATOM 1309 C CA . PRO A 1 157 ? -8.718 8.573 -13.360 1.00 43.50 157 PRO A CA 1
ATOM 1310 C C . PRO A 1 157 ? -9.087 10.069 -13.353 1.00 43.50 157 PRO A C 1
ATOM 1312 O O . PRO A 1 157 ? -9.521 10.609 -14.366 1.00 43.50 157 PRO A O 1
ATOM 1315 N N . MET A 1 158 ? -8.912 10.765 -12.221 1.00 43.34 158 MET A N 1
ATOM 1316 C CA . MET A 1 158 ? -9.118 12.223 -12.155 1.00 43.34 158 MET A CA 1
ATOM 1317 C C . MET A 1 158 ? -8.440 12.860 -10.931 1.00 43.34 158 MET A C 1
ATOM 1319 O O . MET A 1 158 ? -8.805 12.541 -9.798 1.00 43.34 158 MET A O 1
ATOM 1323 N N . ARG A 1 159 ? -7.486 13.776 -11.165 1.00 45.69 159 ARG A N 1
ATOM 1324 C CA . ARG A 1 159 ? -7.000 14.848 -10.259 1.00 45.69 159 ARG A CA 1
ATOM 1325 C C . ARG A 1 159 ? -6.046 15.792 -11.026 1.00 45.69 159 ARG A C 1
ATOM 1327 O O . ARG A 1 159 ? -5.788 15.555 -12.204 1.00 45.69 159 ARG A O 1
ATOM 1334 N N . ARG A 1 160 ? -5.645 16.912 -10.410 1.00 41.62 160 ARG A N 1
ATOM 1335 C CA . ARG A 1 160 ? -5.000 18.070 -11.069 1.00 41.62 160 ARG A CA 1
ATOM 1336 C C . ARG A 1 160 ? -3.460 18.055 -11.021 1.00 41.62 160 ARG A C 1
ATOM 1338 O O . ARG A 1 160 ? -2.882 17.424 -10.147 1.00 41.62 160 ARG A O 1
ATOM 1345 N N . ASP A 1 161 ? -2.901 18.809 -11.973 1.00 35.22 161 ASP A N 1
ATOM 1346 C CA . ASP A 1 161 ? -1.590 19.485 -12.024 1.00 35.22 161 ASP A CA 1
ATOM 1347 C C . ASP A 1 161 ? -0.254 18.730 -11.812 1.00 35.22 161 ASP A C 1
ATOM 1349 O O . ASP A 1 161 ? -0.190 17.523 -11.582 1.00 35.22 161 ASP A O 1
ATOM 1353 N N . GLY A 1 162 ? 0.841 19.447 -12.111 1.00 39.41 162 GLY A N 1
ATOM 1354 C CA . GLY A 1 162 ? 2.218 18.940 -12.223 1.00 39.41 162 GLY A CA 1
ATOM 1355 C C . GLY A 1 162 ? 2.621 18.407 -13.614 1.00 39.41 162 GLY A C 1
ATOM 1356 O O . GLY A 1 162 ? 1.827 18.385 -14.556 1.00 39.41 162 GLY A O 1
ATOM 1357 N N . MET A 1 163 ? 3.864 17.919 -13.749 1.00 35.38 163 MET A N 1
ATOM 1358 C CA . MET A 1 163 ? 4.445 17.355 -14.997 1.00 35.38 163 MET A CA 1
ATOM 1359 C C . MET A 1 163 ? 3.678 16.158 -15.598 1.00 35.38 163 MET A C 1
ATOM 1361 O O . MET A 1 163 ? 3.989 15.688 -16.684 1.00 35.38 163 MET A O 1
ATOM 1365 N N . ILE A 1 164 ? 2.685 15.628 -14.889 1.00 48.34 164 ILE A N 1
ATOM 1366 C CA . ILE A 1 164 ? 2.038 14.343 -15.178 1.00 48.34 164 ILE A CA 1
ATOM 1367 C C . ILE A 1 164 ? 0.921 14.482 -16.243 1.00 48.34 164 ILE A C 1
ATOM 1369 O O . ILE A 1 164 ? 0.396 13.486 -16.734 1.00 48.34 164 ILE A O 1
ATOM 1373 N N . ASN A 1 165 ? 0.583 15.712 -16.648 1.00 43.69 165 ASN A N 1
ATOM 1374 C CA . ASN A 1 165 ? -0.570 16.043 -17.499 1.00 43.69 165 ASN A CA 1
ATOM 1375 C C . ASN A 1 165 ? -0.576 15.441 -18.914 1.00 43.69 165 ASN A C 1
ATOM 1377 O O . ASN A 1 165 ? -1.656 15.188 -19.446 1.00 43.69 165 ASN A O 1
ATOM 1381 N N . GLU A 1 166 ? 0.589 15.225 -19.528 1.00 47.00 166 GLU A N 1
ATOM 1382 C CA . GLU A 1 166 ? 0.682 14.582 -20.851 1.00 47.00 166 GLU A CA 1
ATOM 1383 C C . GLU A 1 166 ? 0.370 13.081 -20.778 1.00 47.00 166 GLU A C 1
ATOM 1385 O O . GLU A 1 166 ? -0.122 12.492 -21.737 1.00 47.00 166 GLU A O 1
ATOM 1390 N N . VAL A 1 167 ? 0.603 12.479 -19.609 1.00 49.66 167 VAL A N 1
ATOM 1391 C CA . VAL A 1 167 ? 0.400 11.053 -19.346 1.00 49.66 167 VAL A CA 1
ATOM 1392 C C . VAL A 1 167 ? -0.992 10.771 -18.776 1.00 49.66 167 VAL A C 1
ATOM 1394 O O . VAL A 1 167 ? -1.637 9.816 -19.197 1.00 49.66 167 VAL A O 1
ATOM 1397 N N . TYR A 1 168 ? -1.469 11.607 -17.847 1.00 53.97 168 TYR A N 1
ATOM 1398 C CA . TYR A 1 168 ? -2.794 11.518 -17.220 1.00 53.97 168 TYR A CA 1
ATOM 1399 C C . TYR A 1 168 ? -3.600 12.789 -17.529 1.00 53.97 168 TYR A C 1
ATOM 1401 O O . TYR A 1 168 ? -3.536 13.762 -16.769 1.00 53.97 168 TYR A O 1
ATOM 1409 N N . PRO A 1 169 ? -4.371 12.822 -18.630 1.00 54.97 169 PRO A N 1
ATOM 1410 C CA . PRO A 1 169 ? -5.102 14.024 -19.005 1.00 54.97 169 PRO A CA 1
ATOM 1411 C C . PRO A 1 169 ? -6.254 14.332 -18.035 1.00 54.97 169 PRO A C 1
ATOM 1413 O O . PRO A 1 169 ? -7.050 13.460 -17.696 1.00 54.97 169 PRO A O 1
ATOM 1416 N N . ARG A 1 170 ? -6.378 15.603 -17.622 1.00 61.03 170 ARG A N 1
ATOM 1417 C CA . ARG A 1 170 ? -7.265 16.045 -16.518 1.00 61.03 170 ARG A CA 1
ATOM 1418 C C . ARG A 1 170 ? -8.771 15.822 -16.717 1.00 61.03 170 ARG A C 1
ATOM 1420 O O . ARG A 1 170 ? -9.510 15.910 -15.741 1.00 61.03 170 ARG A O 1
ATOM 1427 N N . SER A 1 171 ? -9.243 15.623 -17.948 1.00 64.56 171 SER A N 1
ATOM 1428 C CA . SER A 1 171 ? -10.664 15.408 -18.252 1.00 64.56 171 SER A CA 1
ATOM 1429 C C . SER A 1 171 ? -10.889 14.024 -18.841 1.00 64.56 171 SER A C 1
ATOM 1431 O O . SER A 1 171 ? -10.065 13.547 -19.622 1.00 64.56 171 SER A O 1
ATOM 1433 N N . LEU A 1 172 ? -12.039 13.416 -18.526 1.00 67.06 172 LEU A N 1
ATOM 1434 C CA . LEU A 1 172 ? -12.417 12.097 -19.037 1.00 67.06 172 LEU A CA 1
ATOM 1435 C C . LEU A 1 172 ? -12.298 12.031 -20.567 1.00 67.06 172 LEU A C 1
ATOM 1437 O O . LEU A 1 172 ? -11.692 11.105 -21.084 1.00 67.06 172 LEU A O 1
ATOM 1441 N N . ASN A 1 173 ? -12.756 13.058 -21.288 1.00 70.56 173 ASN A N 1
ATOM 1442 C CA . ASN A 1 173 ? -12.669 13.104 -22.751 1.00 70.56 173 ASN A CA 1
ATOM 1443 C C . ASN A 1 173 ? -11.215 13.078 -23.257 1.00 70.56 173 ASN A C 1
ATOM 1445 O O . ASN A 1 173 ? -10.924 12.373 -24.221 1.00 70.56 173 ASN A O 1
ATOM 1449 N N . LYS A 1 174 ? -10.286 13.805 -22.613 1.00 70.44 174 LYS A N 1
ATOM 1450 C CA . LYS A 1 174 ? -8.863 13.770 -22.994 1.00 70.44 174 LYS A CA 1
ATOM 1451 C C . LYS A 1 174 ? -8.192 12.459 -22.575 1.00 70.44 174 LYS A C 1
ATOM 1453 O O . LYS A 1 174 ? -7.365 11.957 -23.328 1.00 70.44 174 LYS A O 1
ATOM 1458 N N . PHE A 1 175 ? -8.553 11.895 -21.419 1.00 70.94 175 PHE A N 1
ATOM 1459 C CA . PHE A 1 175 ? -8.064 10.588 -20.978 1.00 70.94 175 PHE A CA 1
ATOM 1460 C C . PHE A 1 175 ? -8.505 9.490 -21.952 1.00 70.94 175 PHE A C 1
ATOM 1462 O O . PHE A 1 175 ? -7.662 8.778 -22.485 1.00 70.94 175 PHE A O 1
ATOM 1469 N N . THR A 1 176 ? -9.800 9.417 -22.263 1.00 70.94 176 THR A N 1
ATOM 1470 C CA . THR A 1 176 ? -10.371 8.474 -23.231 1.00 70.94 176 THR A CA 1
ATOM 1471 C C . THR A 1 176 ? -9.754 8.660 -24.616 1.00 70.94 176 THR A C 1
ATOM 1473 O O . THR A 1 176 ? -9.403 7.673 -25.251 1.00 70.94 176 THR A O 1
ATOM 1476 N N . ALA A 1 177 ? -9.524 9.897 -25.073 1.00 75.69 177 ALA A N 1
ATOM 1477 C CA . ALA A 1 177 ? -8.826 10.142 -26.336 1.00 75.69 177 ALA A CA 1
ATOM 1478 C C . ALA A 1 177 ? -7.369 9.636 -26.320 1.00 75.69 177 ALA A C 1
ATOM 1480 O O . ALA A 1 177 ? -6.949 8.980 -27.267 1.00 75.69 177 ALA A O 1
ATOM 1481 N N . ALA A 1 178 ? -6.600 9.889 -25.254 1.00 72.25 178 ALA A N 1
ATOM 1482 C CA . ALA A 1 178 ? -5.224 9.396 -25.128 1.00 72.25 178 ALA A CA 1
ATOM 1483 C C . ALA A 1 178 ? -5.151 7.864 -24.981 1.00 72.25 178 ALA A C 1
ATOM 1485 O O . ALA A 1 178 ? -4.231 7.237 -25.506 1.00 72.25 178 ALA A O 1
ATOM 1486 N N . TYR A 1 179 ? -6.135 7.266 -24.306 1.00 71.88 179 TYR A N 1
ATOM 1487 C CA . TYR A 1 179 ? -6.303 5.823 -24.160 1.00 71.88 179 TYR A CA 1
ATOM 1488 C C . TYR A 1 179 ? -6.593 5.157 -25.514 1.00 71.88 179 TYR A C 1
ATOM 1490 O O . TYR A 1 179 ? -5.807 4.329 -25.966 1.00 71.88 179 TYR A O 1
ATOM 1498 N N . LEU A 1 180 ? -7.647 5.597 -26.213 1.00 74.19 180 LEU A N 1
ATOM 1499 C CA . LEU A 1 180 ? -8.040 5.079 -27.532 1.00 74.19 180 LEU A CA 1
ATOM 1500 C C . LEU A 1 180 ? -6.973 5.308 -28.619 1.00 74.19 180 LEU A C 1
ATOM 1502 O O . LEU A 1 180 ? -6.917 4.555 -29.584 1.00 74.19 180 LEU A O 1
ATOM 1506 N N . GLN A 1 181 ? -6.122 6.330 -28.476 1.00 73.88 181 GLN A N 1
ATOM 1507 C CA . GLN A 1 181 ? -5.013 6.606 -29.400 1.00 73.88 181 GLN A CA 1
ATOM 1508 C C . GLN A 1 181 ? -3.708 5.866 -29.061 1.00 73.88 181 GLN A C 1
ATOM 1510 O O . GLN A 1 181 ? -2.708 6.096 -29.739 1.00 73.88 181 GLN A O 1
ATOM 1515 N N . GLY A 1 182 ? -3.661 5.034 -28.013 1.00 68.44 182 GLY A N 1
ATOM 1516 C CA . GLY A 1 182 ? -2.429 4.332 -27.637 1.00 68.44 182 GLY A CA 1
ATOM 1517 C C . GLY A 1 182 ? -1.317 5.251 -27.100 1.00 68.44 182 GLY A C 1
ATOM 1518 O O . GLY A 1 182 ? -0.140 4.944 -27.259 1.00 68.44 182 GLY A O 1
ATOM 1519 N N . LYS A 1 183 ? -1.670 6.375 -26.452 1.00 66.00 183 LYS A N 1
ATOM 1520 C CA . LYS A 1 183 ? -0.725 7.402 -25.950 1.00 66.00 183 LYS A CA 1
ATOM 1521 C C . LYS A 1 183 ? -0.574 7.465 -24.420 1.00 66.00 183 LYS A C 1
ATOM 1523 O O . LYS A 1 183 ? 0.275 8.195 -23.920 1.00 66.00 183 LYS A O 1
ATOM 1528 N N . HIS A 1 184 ? -1.374 6.719 -23.660 1.00 62.81 184 HIS A N 1
ATOM 1529 C CA . HIS A 1 184 ? -1.344 6.717 -22.192 1.00 62.81 184 HIS A CA 1
ATOM 1530 C C . HIS A 1 184 ? -0.165 5.893 -21.627 1.00 62.81 184 HIS A C 1
ATOM 1532 O O . HIS A 1 184 ? -0.277 4.679 -21.488 1.00 62.81 184 HIS A O 1
ATOM 1538 N N . SER A 1 185 ? 0.956 6.526 -21.253 1.00 54.12 185 SER A N 1
ATOM 1539 C CA . SER A 1 185 ? 2.243 5.821 -21.035 1.00 54.12 185 SER A CA 1
ATOM 1540 C C . SER A 1 185 ? 2.319 4.794 -19.888 1.00 54.12 185 SER A C 1
ATOM 1542 O O . SER A 1 185 ? 3.328 4.104 -19.767 1.00 54.12 185 SER A O 1
ATOM 1544 N N . TRP A 1 186 ? 1.262 4.627 -19.086 1.00 61.09 186 TRP A N 1
ATOM 1545 C CA . TRP A 1 186 ? 1.126 3.514 -18.134 1.00 61.09 186 TRP A CA 1
ATOM 1546 C C . TRP A 1 186 ? 0.243 2.429 -18.749 1.00 61.09 186 TRP A C 1
ATOM 1548 O O . TRP A 1 186 ? -0.878 2.169 -18.309 1.00 61.09 186 TRP A O 1
ATOM 1558 N N . PHE A 1 187 ? 0.762 1.853 -19.827 1.00 57.66 187 PHE A N 1
ATOM 1559 C CA . PHE A 1 187 ? 0.259 0.625 -20.417 1.00 57.66 187 PHE A CA 1
ATOM 1560 C C . PHE A 1 187 ? 0.738 -0.569 -19.597 1.00 57.66 187 PHE A C 1
ATOM 1562 O O . PHE A 1 187 ? 1.907 -0.623 -19.218 1.00 57.66 187 PHE A O 1
ATOM 1569 N N . VAL A 1 188 ? -0.162 -1.516 -19.337 1.00 61.56 188 VAL A N 1
ATOM 1570 C CA . VAL A 1 188 ? 0.159 -2.771 -18.647 1.00 61.56 188 VAL A CA 1
ATOM 1571 C C . VAL A 1 188 ? 0.596 -3.842 -19.647 1.00 61.56 188 VAL A C 1
ATOM 1573 O O . VAL A 1 188 ? 1.350 -4.727 -19.280 1.00 61.56 188 VAL A O 1
ATOM 1576 N N . LYS A 1 189 ? 0.209 -3.736 -20.924 1.00 66.44 189 LYS A N 1
ATOM 1577 C CA . LYS A 1 189 ? 0.845 -4.404 -22.079 1.00 66.44 189 LYS A CA 1
ATOM 1578 C C . LYS A 1 189 ? 0.778 -3.478 -23.284 1.00 66.44 189 LYS A C 1
ATOM 1580 O O . LYS A 1 189 ? 0.032 -2.508 -23.259 1.00 66.44 189 LYS A O 1
ATOM 1585 N N . LYS A 1 190 ? 1.485 -3.773 -24.375 1.00 61.47 190 LYS A N 1
ATOM 1586 C CA . LYS A 1 190 ? 1.457 -2.945 -25.595 1.00 61.47 190 LYS A CA 1
ATOM 1587 C C . LYS A 1 190 ? 0.036 -2.850 -26.196 1.00 61.47 190 LYS A C 1
ATOM 1589 O O . LYS A 1 190 ? -0.355 -3.699 -26.988 1.00 61.47 190 LYS A O 1
ATOM 1594 N N . GLY A 1 191 ? -0.703 -1.798 -25.832 1.00 60.84 191 GLY A N 1
ATOM 1595 C CA . GLY A 1 191 ? -2.107 -1.562 -26.204 1.00 60.84 191 GLY A CA 1
ATOM 1596 C C . GLY A 1 191 ? -3.130 -1.767 -25.071 1.00 60.84 191 GLY A C 1
ATOM 1597 O O . GLY A 1 191 ? -4.237 -1.253 -25.183 1.00 60.84 191 GLY A O 1
ATOM 1598 N N . GLU A 1 192 ? -2.760 -2.437 -23.974 1.00 66.44 192 GLU A N 1
ATOM 1599 C CA . GLU A 1 192 ? -3.592 -2.643 -22.773 1.00 66.44 192 GLU A CA 1
ATOM 1600 C C . GLU A 1 192 ? -3.245 -1.607 -21.687 1.00 66.44 192 GLU A C 1
ATOM 1602 O O . GLU A 1 192 ? -2.072 -1.417 -21.361 1.00 66.44 192 GLU A O 1
ATOM 1607 N N . GLY A 1 193 ? -4.234 -0.966 -21.065 1.00 72.81 193 GLY A N 1
ATOM 1608 C CA . GLY A 1 193 ? -4.038 0.061 -20.037 1.00 72.81 193 GLY A CA 1
ATOM 1609 C C . GLY A 1 193 ? -5.018 -0.032 -18.864 1.00 72.81 193 GLY A C 1
ATOM 1610 O O . GLY A 1 193 ? -5.136 -1.054 -18.192 1.00 72.81 193 GLY A O 1
ATOM 1611 N N . TYR A 1 194 ? -5.684 1.086 -18.564 1.00 77.25 194 TYR A N 1
ATOM 1612 C CA . TYR A 1 194 ? -6.541 1.238 -17.386 1.00 77.25 194 TYR A CA 1
ATOM 1613 C C . TYR A 1 194 ? -7.704 0.233 -17.312 1.00 77.25 194 TYR A C 1
ATOM 1615 O O . TYR A 1 194 ? -7.927 -0.352 -16.249 1.00 77.25 194 TYR A O 1
ATOM 1623 N N . LEU A 1 195 ? -8.452 0.029 -18.407 1.00 78.00 195 LEU A N 1
ATOM 1624 C CA . LEU A 1 195 ? -9.587 -0.899 -18.380 1.00 78.00 195 LEU A CA 1
ATOM 1625 C C . LEU A 1 195 ? -9.098 -2.334 -18.206 1.00 78.00 195 LEU A C 1
ATOM 1627 O O . LEU A 1 195 ? -9.689 -3.072 -17.432 1.00 78.00 195 LEU A O 1
ATOM 1631 N N . ASP A 1 196 ? -7.985 -2.700 -18.832 1.00 81.81 196 ASP A N 1
ATOM 1632 C CA . ASP A 1 196 ? -7.387 -4.034 -18.757 1.00 81.81 196 ASP A CA 1
ATOM 1633 C C . ASP A 1 196 ? -6.865 -4.345 -17.347 1.00 81.81 196 ASP A C 1
ATOM 1635 O O . ASP A 1 196 ? -7.066 -5.448 -16.840 1.00 81.81 196 ASP A O 1
ATOM 1639 N N . HIS A 1 197 ? -6.314 -3.352 -16.634 1.00 82.38 197 HIS A N 1
ATOM 1640 C CA . HIS A 1 197 ? -6.033 -3.483 -15.201 1.00 82.38 197 HIS A CA 1
ATOM 1641 C C . HIS A 1 197 ? -7.305 -3.811 -14.403 1.00 82.38 197 HIS A C 1
ATOM 1643 O O . HIS A 1 197 ? -7.311 -4.764 -13.618 1.00 82.38 197 HIS A O 1
ATOM 1649 N N . VAL A 1 198 ? -8.391 -3.054 -14.599 1.00 80.31 198 VAL A N 1
ATOM 1650 C CA . VAL A 1 198 ? -9.669 -3.284 -13.899 1.00 80.31 198 VAL A CA 1
ATOM 1651 C C . VAL A 1 198 ? -10.275 -4.642 -14.274 1.00 80.31 198 VAL A C 1
ATOM 1653 O O . VAL A 1 198 ? -10.669 -5.394 -13.385 1.00 80.31 198 VAL A O 1
ATOM 1656 N N . LEU A 1 199 ? -10.296 -4.993 -15.560 1.00 85.50 199 LEU A N 1
ATOM 1657 C CA . LEU A 1 199 ? -10.831 -6.250 -16.087 1.00 85.50 199 LEU A CA 1
ATOM 1658 C C . LEU A 1 199 ? -10.012 -7.462 -15.640 1.00 85.50 199 LEU A C 1
ATOM 1660 O O . LEU A 1 199 ? -10.606 -8.483 -15.318 1.00 85.50 199 LEU A O 1
ATOM 1664 N N . SER A 1 200 ? -8.684 -7.348 -15.519 1.00 86.38 200 SER A N 1
ATOM 1665 C CA . SER A 1 200 ? -7.848 -8.427 -14.970 1.00 86.38 200 SER A CA 1
ATOM 1666 C C . SER A 1 200 ? -8.240 -8.785 -13.533 1.00 86.38 200 SER A C 1
ATOM 1668 O O . SER A 1 200 ? -8.143 -9.937 -13.123 1.00 86.38 200 SER A O 1
ATOM 1670 N N . TRP A 1 201 ? -8.715 -7.803 -12.764 1.00 85.56 201 TRP A N 1
ATOM 1671 C CA . TRP A 1 201 ? -9.080 -7.967 -11.362 1.00 85.56 201 TRP A CA 1
ATOM 1672 C C . TRP A 1 201 ? -10.591 -8.153 -11.121 1.00 85.56 201 TRP A C 1
ATOM 1674 O O . TRP A 1 201 ? -10.970 -8.647 -10.064 1.00 85.56 201 TRP A O 1
ATOM 1684 N N . TYR A 1 202 ? -11.466 -7.817 -12.073 1.00 86.19 202 TYR A N 1
ATOM 1685 C CA . TYR A 1 202 ? -12.925 -7.935 -11.922 1.00 86.19 202 TYR A CA 1
ATOM 1686 C C . TYR A 1 202 ? -13.458 -9.376 -11.711 1.00 86.19 202 TYR A C 1
ATOM 1688 O O . TYR A 1 202 ? -14.419 -9.534 -10.948 1.00 86.19 202 TYR A O 1
ATOM 1696 N N . PRO A 1 203 ? -12.870 -10.449 -12.289 1.00 90.00 203 PRO A N 1
ATOM 1697 C CA . PRO A 1 203 ? -13.219 -11.832 -11.945 1.00 90.00 203 PRO A CA 1
ATOM 1698 C C . PRO A 1 203 ? -13.097 -12.131 -10.446 1.00 90.00 203 PRO A C 1
ATOM 1700 O O . PRO A 1 203 ? -13.934 -12.833 -9.892 1.00 90.00 203 PRO A O 1
ATOM 1703 N N . HIS A 1 204 ? -12.120 -11.511 -9.781 1.00 87.50 204 HIS A N 1
ATOM 1704 C CA . HIS A 1 204 ? -11.764 -11.741 -8.379 1.00 87.50 204 HIS A CA 1
ATOM 1705 C C . HIS A 1 204 ? -12.661 -11.011 -7.369 1.00 87.50 204 HIS A C 1
ATOM 1707 O O . HIS A 1 204 ? -12.445 -11.110 -6.168 1.00 87.50 204 HIS A O 1
ATOM 1713 N N . ARG A 1 205 ? -13.690 -10.281 -7.820 1.00 85.94 205 ARG A N 1
ATOM 1714 C CA . ARG A 1 205 ? -14.598 -9.495 -6.956 1.00 85.94 205 ARG A CA 1
ATOM 1715 C C . ARG A 1 205 ? -15.447 -10.314 -5.969 1.00 85.94 205 ARG A C 1
ATOM 1717 O O . ARG A 1 205 ? -16.163 -9.716 -5.173 1.00 85.94 205 ARG A O 1
ATOM 1724 N N . PHE A 1 206 ? -15.416 -11.641 -6.087 1.00 86.06 206 PHE A N 1
ATOM 1725 C CA . PHE A 1 206 ? -16.103 -12.603 -5.222 1.00 86.06 206 PHE A CA 1
ATOM 1726 C C . PHE A 1 206 ? -15.124 -13.554 -4.508 1.00 86.06 206 PHE A C 1
ATOM 1728 O O . PHE A 1 206 ? -15.562 -14.523 -3.900 1.00 86.06 206 PHE A O 1
ATOM 1735 N N . ASP A 1 207 ? -13.811 -13.312 -4.595 1.00 86.44 207 ASP A N 1
ATOM 1736 C CA . ASP A 1 207 ? -12.837 -14.025 -3.769 1.00 86.44 207 ASP A CA 1
ATOM 1737 C C . ASP A 1 207 ? -12.904 -13.468 -2.337 1.00 86.44 207 ASP A C 1
ATOM 1739 O O . ASP A 1 207 ? -12.798 -12.254 -2.159 1.00 86.44 207 ASP A O 1
ATOM 1743 N N . ASP A 1 208 ? -13.031 -14.326 -1.317 1.00 84.19 208 ASP A N 1
ATOM 1744 C CA . ASP A 1 208 ? -13.252 -13.920 0.089 1.00 84.19 208 ASP A CA 1
ATOM 1745 C C . ASP A 1 208 ? -12.204 -12.938 0.647 1.00 84.19 208 ASP A C 1
ATOM 1747 O O . ASP A 1 208 ? -12.453 -12.232 1.623 1.00 84.19 208 ASP A O 1
ATOM 1751 N N . ASN A 1 209 ? -11.017 -12.884 0.036 1.00 83.50 209 ASN A N 1
ATOM 1752 C CA . ASN A 1 209 ? -9.915 -12.011 0.427 1.00 83.50 209 ASN A CA 1
ATOM 1753 C C . ASN A 1 209 ? -9.792 -10.723 -0.422 1.00 83.50 209 ASN A C 1
ATOM 1755 O O . ASN A 1 209 ? -8.820 -9.979 -0.268 1.00 83.50 209 ASN A O 1
ATOM 1759 N N . VAL A 1 210 ? -10.765 -10.413 -1.290 1.00 86.00 210 VAL A N 1
ATOM 1760 C CA . VAL A 1 210 ? -10.776 -9.247 -2.196 1.00 86.00 210 VAL A CA 1
ATOM 1761 C C . VAL A 1 210 ? -12.000 -8.353 -1.938 1.00 86.00 210 VAL A C 1
ATOM 1763 O O . VAL A 1 210 ? -13.125 -8.832 -1.892 1.00 86.00 210 VAL A O 1
ATOM 1766 N N . MET A 1 211 ? -11.810 -7.029 -1.832 1.00 86.88 211 MET A N 1
ATOM 1767 C CA . MET A 1 211 ? -12.907 -6.072 -1.607 1.00 86.88 211 MET A CA 1
ATOM 1768 C C . MET A 1 211 ? -12.806 -4.870 -2.546 1.00 86.88 211 MET A C 1
ATOM 1770 O O . MET A 1 211 ? -11.994 -3.963 -2.357 1.00 86.88 211 MET A O 1
ATOM 1774 N N . LEU A 1 212 ? -13.696 -4.811 -3.538 1.00 84.75 212 LEU A N 1
ATOM 1775 C CA . LEU A 1 212 ? -13.786 -3.640 -4.408 1.00 84.75 212 LEU A CA 1
ATOM 1776 C C . LEU A 1 212 ? -14.258 -2.407 -3.613 1.00 84.75 212 LEU A C 1
ATOM 1778 O O . LEU A 1 212 ? -15.241 -2.464 -2.863 1.00 84.75 212 LEU A O 1
ATOM 1782 N N . VAL A 1 213 ? -13.541 -1.292 -3.785 1.00 81.69 213 VAL A N 1
ATOM 1783 C CA . VAL A 1 213 ? -13.809 -0.005 -3.128 1.00 81.69 213 VAL A CA 1
ATOM 1784 C C . VAL A 1 213 ? -13.681 1.112 -4.146 1.00 81.69 213 VAL A C 1
ATOM 1786 O O . VAL A 1 213 ? -12.585 1.502 -4.550 1.00 81.69 213 VAL A O 1
ATOM 1789 N N . TYR A 1 214 ? -14.833 1.644 -4.530 1.00 81.00 214 TYR A N 1
ATOM 1790 C CA . TYR A 1 214 ? -14.930 2.772 -5.434 1.00 81.00 214 TYR A CA 1
ATOM 1791 C C . TYR A 1 214 ? -14.629 4.064 -4.666 1.00 81.00 214 TYR A C 1
ATOM 1793 O O . TYR A 1 214 ? -15.094 4.283 -3.548 1.00 81.00 214 TYR A O 1
ATOM 1801 N N . TYR A 1 215 ? -13.822 4.939 -5.259 1.00 78.69 215 TYR A N 1
ATOM 1802 C CA . TYR A 1 215 ? -13.477 6.235 -4.660 1.00 78.69 215 TYR A CA 1
ATOM 1803 C C . TYR A 1 215 ? -14.683 7.173 -4.624 1.00 78.69 215 TYR A C 1
ATOM 1805 O O . TYR A 1 215 ? -14.776 8.056 -3.778 1.00 78.69 215 TYR A O 1
ATOM 1813 N N . GLU A 1 216 ? -15.592 6.982 -5.569 1.00 80.62 216 GLU A N 1
ATOM 1814 C CA . GLU A 1 216 ? -16.869 7.656 -5.685 1.00 80.62 216 GLU A CA 1
ATOM 1815 C C . GLU A 1 216 ? -17.729 7.346 -4.445 1.00 80.62 216 GLU A C 1
ATOM 1817 O O . GLU A 1 216 ? -18.168 8.283 -3.779 1.00 80.62 216 GLU A O 1
ATOM 1822 N N . ASP A 1 217 ? -17.824 6.072 -4.041 1.00 85.00 217 ASP A N 1
ATOM 1823 C CA . ASP A 1 217 ? -18.487 5.637 -2.800 1.00 85.00 217 ASP A CA 1
ATOM 1824 C C . ASP A 1 217 ? -17.769 6.178 -1.553 1.00 85.00 217 ASP A C 1
ATOM 1826 O O . ASP A 1 217 ? -18.407 6.767 -0.679 1.00 85.00 217 ASP A O 1
ATOM 1830 N N . MET A 1 218 ? -16.433 6.058 -1.496 1.00 85.94 218 MET A N 1
ATOM 1831 C CA . MET A 1 218 ? -15.609 6.633 -0.418 1.00 85.94 218 MET A CA 1
ATOM 1832 C C . MET A 1 218 ? -15.810 8.149 -0.281 1.00 85.94 218 MET A C 1
ATOM 1834 O O . MET A 1 218 ? -15.742 8.682 0.822 1.00 85.94 218 MET A O 1
ATOM 1838 N N . LYS A 1 219 ? -16.053 8.868 -1.384 1.00 85.31 219 LYS A N 1
ATOM 1839 C CA . LYS A 1 219 ? -16.325 10.312 -1.380 1.00 85.31 219 LYS A CA 1
ATOM 1840 C C . LYS A 1 219 ? -17.774 10.619 -0.987 1.00 85.31 219 LYS A C 1
ATOM 1842 O O . LYS A 1 219 ? -18.010 11.612 -0.305 1.00 85.31 219 LYS A O 1
ATOM 1847 N N . GLN A 1 220 ? -18.735 9.806 -1.424 1.00 89.88 220 GLN A N 1
ATOM 1848 C CA . GLN A 1 220 ? -20.159 10.007 -1.151 1.00 89.88 220 GLN A CA 1
ATOM 1849 C C . GLN A 1 220 ? -20.526 9.666 0.300 1.00 89.88 220 GLN A C 1
ATOM 1851 O O . GLN A 1 220 ? -21.312 10.382 0.918 1.00 89.88 220 GLN A O 1
ATOM 1856 N N . ASN A 1 221 ? -19.970 8.587 0.853 1.00 94.50 221 ASN A N 1
ATOM 1857 C CA . ASN A 1 221 ? -20.189 8.175 2.235 1.00 94.50 221 ASN A CA 1
ATOM 1858 C C . ASN A 1 221 ? -18.926 7.502 2.816 1.00 94.50 221 ASN A C 1
ATOM 1860 O O . ASN A 1 221 ? -18.891 6.274 2.955 1.00 94.50 221 ASN A O 1
ATOM 1864 N N . PRO A 1 222 ? -17.896 8.289 3.194 1.00 93.56 222 PRO A N 1
ATOM 1865 C CA . PRO A 1 222 ? -16.645 7.748 3.723 1.00 93.56 222 PRO A CA 1
ATOM 1866 C C . PRO A 1 222 ? -16.865 6.884 4.963 1.00 93.56 222 PRO A C 1
ATOM 1868 O O . PRO A 1 222 ? -16.219 5.853 5.093 1.00 93.56 222 PRO A O 1
ATOM 1871 N N . LYS A 1 223 ? -17.810 7.246 5.847 1.00 97.06 223 LYS A N 1
ATOM 1872 C CA . LYS A 1 223 ? -18.099 6.469 7.064 1.00 97.06 223 LYS A CA 1
ATOM 1873 C C . LYS A 1 223 ? -18.481 5.027 6.720 1.00 97.06 223 LYS A C 1
ATOM 1875 O O . LYS A 1 223 ? -17.858 4.098 7.215 1.00 97.06 223 LYS A O 1
ATOM 1880 N N . LYS A 1 224 ? -19.463 4.849 5.824 1.00 96.50 224 LYS A N 1
ATOM 1881 C CA . LYS A 1 224 ? -19.974 3.535 5.401 1.00 96.50 224 LYS A CA 1
ATOM 1882 C C . LYS A 1 224 ? -18.870 2.650 4.824 1.00 96.50 224 LYS A C 1
ATOM 1884 O O . LYS A 1 224 ? -18.752 1.493 5.221 1.00 96.50 224 LYS A O 1
ATOM 1889 N N . GLU A 1 225 ? -18.062 3.183 3.910 1.00 93.44 225 GLU A N 1
ATOM 1890 C CA . GLU A 1 225 ? -17.006 2.390 3.274 1.00 93.44 225 GLU A CA 1
ATOM 1891 C C . GLU A 1 225 ? -15.801 2.152 4.206 1.00 93.44 225 GLU A C 1
ATOM 1893 O O . GLU A 1 225 ? -15.195 1.085 4.124 1.00 93.44 225 GLU A O 1
ATOM 1898 N N . ILE A 1 226 ? -15.510 3.053 5.157 1.00 95.31 226 ILE A N 1
ATOM 1899 C CA . ILE A 1 226 ? -14.528 2.819 6.234 1.00 95.31 226 ILE A CA 1
ATOM 1900 C C . ILE A 1 226 ? -15.010 1.709 7.182 1.00 95.31 226 ILE A C 1
ATOM 1902 O O . ILE A 1 226 ? -14.240 0.790 7.446 1.00 95.31 226 ILE A O 1
ATOM 1906 N N . SER A 1 227 ? -16.267 1.720 7.645 1.00 96.75 227 SER A N 1
ATOM 1907 C CA . SER A 1 227 ? -16.815 0.648 8.500 1.00 96.75 227 SER A CA 1
ATOM 1908 C C . SER A 1 227 ? -16.811 -0.711 7.791 1.00 96.75 227 SER A C 1
ATOM 1910 O O . SER A 1 227 ? -16.409 -1.720 8.369 1.00 96.75 227 SER A O 1
ATOM 1912 N N . LYS A 1 228 ? -17.207 -0.736 6.511 1.00 94.12 228 LYS A N 1
ATOM 1913 C CA . LYS A 1 228 ? -17.154 -1.921 5.638 1.00 94.12 228 LYS A CA 1
ATOM 1914 C C . LYS A 1 228 ? -15.719 -2.448 5.494 1.00 94.12 228 LYS A C 1
ATOM 1916 O O . LYS A 1 228 ? -15.498 -3.652 5.593 1.00 94.12 228 LYS A O 1
ATOM 1921 N N . LEU A 1 229 ? -14.746 -1.553 5.305 1.00 92.06 229 LEU A N 1
ATOM 1922 C CA . LEU A 1 229 ? -13.328 -1.896 5.197 1.00 92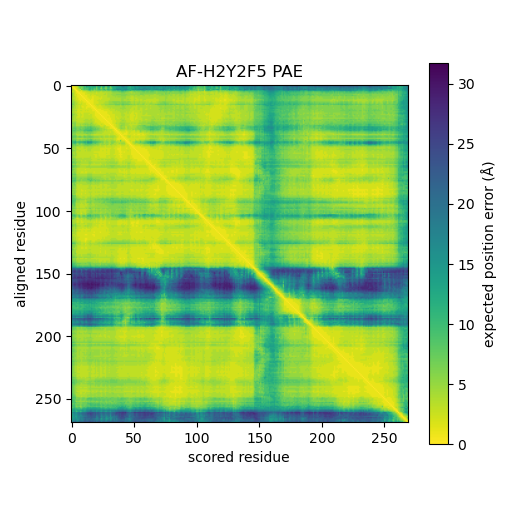.06 229 LEU A CA 1
ATOM 1923 C C . LEU A 1 229 ? -12.752 -2.403 6.525 1.00 92.06 229 LEU A C 1
ATOM 1925 O O . LEU A 1 229 ? -11.997 -3.369 6.518 1.00 92.06 229 LEU A O 1
ATOM 1929 N N . ALA A 1 230 ? -13.130 -1.807 7.656 1.00 94.06 230 ALA A N 1
ATOM 1930 C CA . ALA A 1 230 ? -12.726 -2.264 8.983 1.00 94.06 230 ALA A CA 1
ATOM 1931 C C . ALA A 1 230 ? -13.228 -3.690 9.259 1.00 94.06 230 ALA A C 1
ATOM 1933 O O . ALA A 1 230 ? -12.431 -4.565 9.599 1.00 94.06 230 ALA A O 1
ATOM 1934 N N . ALA A 1 231 ? -14.516 -3.951 9.002 1.00 93.38 231 ALA A N 1
ATOM 1935 C CA . ALA A 1 231 ? -15.115 -5.277 9.134 1.00 93.38 231 ALA A CA 1
ATOM 1936 C C . ALA A 1 231 ? -14.405 -6.321 8.252 1.00 93.38 231 ALA A C 1
ATOM 1938 O O . ALA A 1 231 ? -14.018 -7.381 8.740 1.00 93.38 231 ALA A O 1
ATOM 1939 N N . PHE A 1 232 ? -14.153 -5.993 6.981 1.00 90.00 232 PHE A N 1
ATOM 1940 C CA . PHE A 1 232 ? -13.416 -6.847 6.043 1.00 90.00 232 PHE A CA 1
ATOM 1941 C C . PHE A 1 232 ? -11.942 -7.067 6.441 1.00 90.00 232 PHE A C 1
ATOM 1943 O O . PHE A 1 232 ? -11.396 -8.151 6.253 1.00 90.00 232 PHE A O 1
ATOM 1950 N N . LEU A 1 233 ? -11.296 -6.071 7.053 1.00 90.25 233 LEU A N 1
ATOM 1951 C CA . LEU A 1 233 ? -9.947 -6.189 7.614 1.00 90.25 233 LEU A CA 1
ATOM 1952 C C . LEU A 1 233 ? -9.891 -7.001 8.921 1.00 90.25 233 LEU A C 1
ATOM 1954 O O . LEU A 1 233 ? -8.780 -7.279 9.389 1.00 90.25 233 LEU A O 1
ATOM 1958 N N . GLY A 1 234 ? -11.032 -7.347 9.525 1.00 91.06 234 GLY A N 1
ATOM 1959 C CA . GLY A 1 234 ? -11.114 -7.948 10.860 1.00 91.06 234 GLY A CA 1
ATOM 1960 C C . GLY A 1 234 ? -10.802 -6.971 12.002 1.00 91.06 234 GLY A C 1
ATOM 1961 O O . GLY A 1 234 ? -10.461 -7.402 13.102 1.00 91.06 234 GLY A O 1
ATOM 1962 N N . VAL A 1 235 ? -10.877 -5.662 11.747 1.00 92.19 235 VAL A N 1
ATOM 1963 C CA . VAL A 1 235 ? -10.623 -4.598 12.727 1.00 92.19 235 VAL A CA 1
ATOM 1964 C C . VAL A 1 235 ? -11.943 -4.192 13.381 1.00 92.19 235 VAL A C 1
ATOM 1966 O O . VAL A 1 235 ? -12.904 -3.839 12.698 1.00 92.19 235 VAL A O 1
ATOM 1969 N N . LYS A 1 236 ? -11.983 -4.204 14.716 1.00 94.31 236 LYS A N 1
ATOM 1970 C CA . LYS A 1 236 ? -13.083 -3.606 15.482 1.00 94.31 236 LYS A CA 1
ATOM 1971 C C . LYS A 1 236 ? -12.885 -2.092 15.527 1.00 94.31 236 LYS A C 1
ATOM 1973 O O . LYS A 1 236 ? -11.825 -1.650 15.950 1.00 94.31 236 LYS A O 1
ATOM 1978 N N . VAL A 1 237 ? -13.906 -1.338 15.128 1.00 95.56 237 VAL A N 1
ATOM 1979 C CA . VAL A 1 237 ? -13.977 0.123 15.276 1.00 95.56 237 VAL A CA 1
ATOM 1980 C C . VAL A 1 237 ? -15.368 0.535 15.745 1.00 95.56 237 VAL A C 1
ATOM 1982 O O . VAL A 1 237 ? -16.351 -0.144 15.438 1.00 95.56 237 VAL A O 1
ATOM 1985 N N . ASN A 1 238 ? -15.452 1.649 16.463 1.00 96.38 238 ASN A N 1
ATOM 1986 C CA . ASN A 1 238 ? -16.701 2.317 16.821 1.00 96.38 238 ASN A CA 1
ATOM 1987 C C . ASN A 1 238 ? -16.994 3.526 15.902 1.00 96.38 238 ASN A C 1
ATOM 1989 O O . ASN A 1 238 ? -16.156 3.937 15.095 1.00 96.38 238 ASN A O 1
ATOM 1993 N N . ASP A 1 239 ? -18.189 4.113 16.014 1.00 96.75 239 ASP A N 1
ATOM 1994 C CA . ASP A 1 239 ? -18.606 5.229 15.152 1.00 96.75 239 ASP A CA 1
ATOM 1995 C C . ASP A 1 239 ? -17.767 6.507 15.341 1.00 96.75 239 ASP A C 1
ATOM 1997 O O . ASP A 1 239 ? -17.584 7.261 14.381 1.00 96.75 239 ASP A O 1
ATOM 2001 N N . GLU A 1 240 ? -17.218 6.761 16.533 1.00 96.75 240 GLU A N 1
ATOM 2002 C CA . GLU A 1 240 ? -16.336 7.908 16.791 1.00 96.75 240 GLU A CA 1
ATOM 2003 C C . GLU A 1 240 ? -14.970 7.727 16.121 1.00 96.75 240 GLU A C 1
ATOM 2005 O O . GLU A 1 240 ? -14.436 8.670 15.534 1.00 96.75 240 GLU A O 1
ATOM 2010 N N . GLU A 1 241 ? -14.433 6.506 16.129 1.00 96.62 241 GLU A N 1
ATOM 2011 C CA . GLU A 1 241 ? -13.219 6.131 15.398 1.00 96.62 241 GLU A CA 1
ATOM 2012 C C . GLU A 1 241 ? -13.443 6.245 13.887 1.00 96.62 241 GLU A C 1
ATOM 2014 O O . GLU A 1 241 ? -12.671 6.912 13.199 1.00 96.62 241 GLU A O 1
ATOM 2019 N N . VAL A 1 242 ? -14.549 5.713 13.359 1.00 97.44 242 VAL A N 1
ATOM 2020 C CA . VAL A 1 242 ? -14.923 5.868 11.940 1.00 97.44 242 VAL A CA 1
ATOM 2021 C C . VAL A 1 242 ? -15.069 7.349 11.560 1.00 97.44 242 VAL A C 1
ATOM 2023 O O . VAL A 1 242 ? -14.580 7.773 10.508 1.00 97.44 242 VAL A O 1
ATOM 2026 N N . LEU A 1 243 ? -15.679 8.173 12.421 1.00 96.94 243 LEU A N 1
ATOM 2027 C CA . LEU A 1 243 ? -15.762 9.629 12.254 1.00 96.94 243 LEU A CA 1
ATOM 2028 C C . LEU A 1 243 ? -14.382 10.304 12.276 1.00 96.94 243 LEU A C 1
ATOM 2030 O O . LEU A 1 243 ? -14.127 11.195 11.459 1.00 96.94 243 LEU A O 1
ATOM 2034 N N . LYS A 1 244 ? -13.491 9.893 13.185 1.00 96.38 244 LYS A N 1
ATOM 2035 C CA . LYS A 1 244 ? -12.115 10.395 13.301 1.00 96.38 244 LYS A CA 1
ATOM 2036 C C . LYS A 1 244 ? -11.323 10.082 12.034 1.00 96.38 244 LYS A C 1
ATOM 2038 O O . LYS A 1 244 ? -10.754 11.000 11.447 1.00 96.38 244 LYS A O 1
ATOM 2043 N N . ILE A 1 245 ? -11.360 8.837 11.561 1.00 96.25 245 ILE A N 1
ATOM 2044 C CA . ILE A 1 245 ? -10.658 8.389 10.350 1.00 96.25 245 ILE A CA 1
ATOM 2045 C C . ILE A 1 245 ? -11.220 9.088 9.107 1.00 96.25 245 ILE A C 1
ATOM 2047 O O . ILE A 1 245 ? -10.445 9.577 8.286 1.00 96.25 245 ILE A O 1
ATOM 2051 N N . ALA A 1 246 ? -12.545 9.236 8.985 1.00 95.88 246 ALA A N 1
ATOM 2052 C CA . ALA A 1 246 ? -13.166 9.965 7.874 1.00 95.88 246 ALA A CA 1
ATOM 2053 C C . ALA A 1 246 ? -12.745 11.449 7.822 1.00 95.88 246 ALA A C 1
ATOM 2055 O O . ALA A 1 246 ? -12.516 11.987 6.740 1.00 95.88 246 ALA A O 1
ATOM 2056 N N . ARG A 1 247 ? -12.603 12.111 8.982 1.00 95.00 247 ARG A N 1
ATOM 2057 C CA . ARG A 1 247 ? -12.090 13.491 9.075 1.00 95.00 247 ARG A CA 1
ATOM 2058 C C . ARG A 1 247 ? -10.596 13.560 8.757 1.00 95.00 247 ARG A C 1
ATOM 2060 O O . ARG A 1 247 ? -10.185 14.365 7.925 1.00 95.00 247 ARG A O 1
ATOM 2067 N N . GLN A 1 248 ? -9.788 12.709 9.387 1.00 93.31 248 GLN A N 1
ATOM 2068 C CA . GLN A 1 248 ? -8.328 12.723 9.262 1.00 93.31 248 GLN A CA 1
ATOM 2069 C C . GLN A 1 248 ? -7.847 12.336 7.861 1.00 93.31 248 GLN A C 1
ATOM 2071 O O . GLN A 1 248 ? -6.888 12.917 7.361 1.00 93.31 248 GLN A O 1
ATOM 2076 N N . THR A 1 249 ? -8.527 11.406 7.191 1.00 91.69 249 THR A N 1
ATOM 2077 C CA . THR A 1 249 ? -8.199 10.983 5.818 1.00 91.69 249 THR A CA 1
ATOM 2078 C C . THR A 1 249 ? -8.947 11.777 4.741 1.00 91.69 249 THR A C 1
ATOM 2080 O O . THR A 1 249 ? -8.829 11.462 3.560 1.00 91.69 249 THR A O 1
ATOM 2083 N N . SER A 1 250 ? -9.690 12.829 5.109 1.00 89.38 250 SER A N 1
ATOM 2084 C CA . SER A 1 250 ? -10.309 13.750 4.143 1.00 89.38 250 SER A CA 1
ATOM 2085 C C . SER A 1 250 ? -9.275 14.327 3.169 1.00 89.38 250 SER A C 1
ATOM 2087 O O . SER A 1 250 ? -8.075 14.378 3.463 1.00 89.38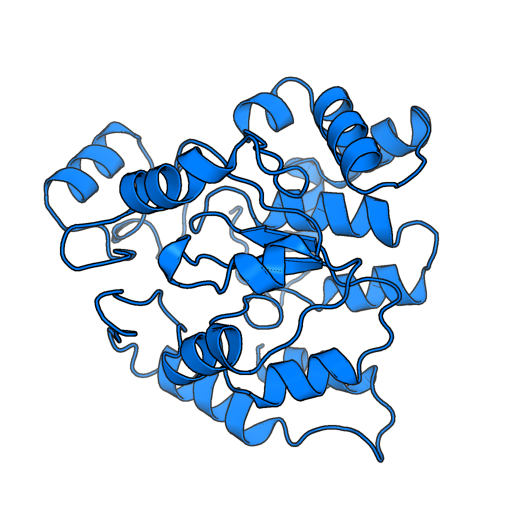 250 SER A O 1
ATOM 2089 N N . PHE A 1 251 ? -9.719 14.772 1.990 1.00 80.56 251 PHE A N 1
ATOM 2090 C CA . PHE A 1 251 ? -8.800 15.336 1.000 1.00 80.56 251 PHE A CA 1
ATOM 2091 C C . PHE A 1 251 ? -8.091 16.580 1.550 1.00 80.56 251 PHE A C 1
ATOM 2093 O O . PHE A 1 251 ? -6.894 16.748 1.347 1.00 80.56 251 PHE A O 1
ATOM 2100 N N . GLU A 1 252 ? -8.821 17.397 2.293 1.00 84.75 252 GLU A N 1
ATOM 2101 C CA . GLU A 1 252 ? -8.389 18.656 2.877 1.00 84.75 252 GLU A CA 1
ATOM 2102 C C . GLU A 1 252 ? -7.316 18.413 3.953 1.00 84.75 252 GLU A C 1
ATOM 2104 O O . GLU A 1 252 ? -6.222 18.969 3.861 1.00 84.75 252 GLU A O 1
ATOM 2109 N N . ALA A 1 253 ? -7.564 17.497 4.899 1.00 87.19 253 ALA A N 1
ATOM 2110 C CA . ALA A 1 253 ? -6.584 17.129 5.925 1.00 87.19 253 ALA A CA 1
ATOM 2111 C C . ALA A 1 253 ? -5.355 16.405 5.341 1.00 87.19 253 ALA A C 1
ATOM 2113 O O . ALA A 1 253 ? -4.227 16.636 5.778 1.00 87.19 253 ALA A O 1
ATOM 2114 N N . THR A 1 254 ? -5.550 15.556 4.325 1.00 79.44 254 THR A N 1
ATOM 2115 C CA . THR A 1 254 ? -4.444 14.868 3.636 1.00 79.44 254 THR A CA 1
ATOM 2116 C C . THR A 1 254 ? -3.603 15.849 2.816 1.00 79.44 254 THR A C 1
ATOM 2118 O O . THR A 1 254 ? -2.383 15.708 2.767 1.00 79.44 254 THR A O 1
ATOM 2121 N N . LYS A 1 255 ? -4.225 16.872 2.208 1.00 76.25 255 LYS A N 1
ATOM 2122 C CA . LYS A 1 255 ? -3.505 17.959 1.540 1.00 76.25 255 LYS A CA 1
ATOM 2123 C C . LYS A 1 255 ? -2.671 18.750 2.540 1.00 76.25 255 LYS A C 1
ATOM 2125 O O . LYS A 1 255 ? -1.474 18.875 2.314 1.00 76.25 255 LYS A O 1
ATOM 2130 N N . GLN A 1 256 ? -3.266 19.204 3.645 1.00 81.44 256 GLN A N 1
ATOM 2131 C CA . GLN A 1 256 ? -2.548 19.977 4.660 1.00 81.44 256 GLN A CA 1
ATOM 2132 C C . GLN A 1 256 ? -1.298 19.227 5.159 1.00 81.44 256 GLN A C 1
ATOM 2134 O O . GLN A 1 256 ? -0.199 19.775 5.099 1.00 81.44 256 GLN A O 1
ATOM 2139 N N . ARG A 1 257 ? -1.428 17.938 5.514 1.00 79.88 257 ARG A N 1
ATOM 2140 C CA . ARG A 1 257 ? -0.274 17.095 5.890 1.00 79.88 257 ARG A CA 1
ATOM 2141 C C . ARG A 1 257 ? 0.798 16.991 4.798 1.00 79.88 257 ARG A C 1
ATOM 2143 O O . ARG A 1 257 ? 1.966 16.806 5.117 1.00 79.88 257 ARG A O 1
ATOM 2150 N N . MET A 1 258 ? 0.432 17.064 3.517 1.00 67.69 258 MET A N 1
ATOM 2151 C CA . MET A 1 258 ? 1.393 17.008 2.407 1.00 67.69 258 MET A CA 1
ATOM 2152 C C . MET A 1 258 ? 2.013 18.363 2.042 1.00 67.69 258 MET A C 1
ATOM 2154 O O . MET A 1 258 ? 3.114 18.365 1.501 1.00 67.69 258 MET A O 1
ATOM 2158 N N . ASP A 1 259 ? 1.373 19.491 2.362 1.00 66.81 259 ASP A N 1
ATOM 2159 C CA . ASP A 1 259 ? 2.016 20.814 2.321 1.00 66.81 259 ASP A CA 1
ATOM 2160 C C . ASP A 1 259 ? 3.007 20.989 3.497 1.00 66.81 259 ASP A C 1
ATOM 2162 O O . ASP A 1 259 ? 4.065 21.592 3.328 1.00 66.81 259 ASP A O 1
ATOM 2166 N N . GLU A 1 260 ? 2.729 20.387 4.662 1.00 62.94 260 GLU A N 1
ATOM 2167 C CA . GLU A 1 260 ? 3.648 20.335 5.816 1.00 62.94 260 GLU A CA 1
ATOM 2168 C C . GLU A 1 260 ? 4.890 19.446 5.555 1.00 62.94 260 GLU A C 1
ATOM 2170 O O . GLU A 1 260 ? 5.991 19.740 6.029 1.00 62.94 260 GLU A O 1
ATOM 2175 N N . VAL A 1 261 ? 4.763 18.376 4.756 1.00 59.31 261 VAL A N 1
ATOM 2176 C CA . VAL A 1 261 ? 5.881 17.486 4.379 1.00 59.31 261 VAL A CA 1
ATOM 2177 C C . VAL A 1 261 ? 6.614 18.025 3.142 1.00 59.31 261 VAL A C 1
ATOM 2179 O O . VAL A 1 261 ? 6.528 17.483 2.040 1.00 59.31 261 VAL A O 1
ATOM 2182 N N . ALA A 1 262 ? 7.439 19.056 3.353 1.00 42.50 262 ALA A N 1
ATOM 2183 C CA . ALA A 1 262 ? 8.257 19.750 2.341 1.00 42.50 262 ALA A CA 1
ATOM 2184 C C . ALA A 1 262 ? 9.308 18.886 1.583 1.00 42.50 262 ALA A C 1
ATOM 2186 O O . ALA A 1 262 ? 10.167 19.406 0.870 1.00 42.50 262 ALA A O 1
ATOM 2187 N N . LEU A 1 263 ? 9.276 17.558 1.741 1.00 45.59 263 LEU A N 1
ATOM 2188 C CA . LEU A 1 263 ? 10.206 16.584 1.159 1.00 45.59 263 LEU A CA 1
ATOM 2189 C C . LEU A 1 263 ? 9.546 15.621 0.154 1.00 45.59 263 LEU A C 1
ATOM 2191 O O . LEU A 1 263 ? 10.194 14.672 -0.285 1.00 45.59 263 LEU A O 1
ATOM 2195 N N . ILE A 1 264 ? 8.296 15.862 -0.248 1.00 42.12 264 ILE A N 1
ATOM 2196 C CA . ILE A 1 264 ? 7.613 15.144 -1.335 1.00 42.12 264 ILE A CA 1
ATOM 2197 C C . ILE A 1 264 ? 7.001 16.193 -2.282 1.00 42.12 264 ILE A C 1
ATOM 2199 O O . ILE A 1 264 ? 6.439 17.171 -1.795 1.00 42.12 264 ILE A O 1
ATOM 2203 N N . PRO A 1 265 ? 7.063 16.034 -3.620 1.00 37.88 265 PRO A N 1
ATOM 2204 C CA . PRO A 1 265 ? 6.320 16.903 -4.533 1.00 37.88 265 PRO A CA 1
ATOM 2205 C C . PRO A 1 265 ? 4.822 16.852 -4.207 1.00 37.88 265 PRO A C 1
ATOM 2207 O O . PRO A 1 265 ? 4.220 15.779 -4.293 1.00 37.88 265 PRO A O 1
ATOM 2210 N N . ASN A 1 266 ? 4.211 17.977 -3.819 1.00 37.34 266 ASN A N 1
ATOM 2211 C CA . ASN A 1 266 ? 2.800 17.964 -3.438 1.00 37.34 266 ASN A CA 1
ATOM 2212 C C . ASN A 1 266 ? 1.917 17.670 -4.664 1.00 37.34 266 ASN A C 1
ATOM 2214 O O . ASN A 1 266 ? 1.732 18.511 -5.538 1.00 37.34 266 ASN A O 1
ATOM 2218 N N . PHE A 1 267 ? 1.331 16.471 -4.701 1.00 37.72 267 PHE A N 1
ATOM 2219 C CA . PHE A 1 267 ? 0.423 16.012 -5.758 1.00 37.72 267 PHE A CA 1
ATOM 2220 C C . PHE A 1 267 ? -1.012 16.576 -5.633 1.00 37.72 267 PHE A C 1
ATOM 2222 O O . PHE A 1 267 ? -1.944 16.027 -6.229 1.00 37.72 267 PHE A O 1
ATOM 2229 N N . TYR A 1 268 ? -1.201 17.626 -4.827 1.00 37.53 268 TYR A N 1
ATOM 2230 C CA . TYR A 1 268 ? -2.476 18.292 -4.550 1.00 37.53 268 TYR A CA 1
ATOM 2231 C C . TYR A 1 268 ? -2.446 19.822 -4.745 1.00 37.53 268 TYR A C 1
ATOM 2233 O O . TYR A 1 268 ? -3.428 20.488 -4.390 1.00 37.53 268 TYR A O 1
ATOM 2241 N N . ASN A 1 269 ? -1.353 20.370 -5.287 1.00 32.47 269 ASN A N 1
ATOM 2242 C CA . ASN A 1 269 ? -1.246 21.755 -5.764 1.00 32.47 269 ASN A CA 1
ATOM 2243 C C . ASN A 1 269 ? -1.401 21.786 -7.292 1.00 32.47 269 ASN A C 1
ATOM 2245 O O . ASN A 1 269 ? -0.597 21.112 -7.971 1.00 32.47 269 ASN A O 1
#

Mean predicted aligned error: 7.57 Å

Solvent-accessible surface area (backbone atoms only — not comparable to full-atom values): 15278 Å² total; per-residue (Å²): 96,72,68,62,52,53,53,56,60,46,64,68,26,62,78,98,70,51,71,80,57,63,65,40,55,46,45,57,48,51,43,73,76,57,74,69,90,45,57,45,86,80,32,32,39,49,89,65,43,28,45,70,33,33,48,39,53,40,78,66,58,77,82,53,62,72,26,32,37,46,32,28,57,82,79,33,50,58,68,53,54,51,47,48,51,46,47,73,74,18,75,93,34,69,70,50,44,54,59,56,63,70,57,44,73,69,72,32,29,66,38,33,54,40,69,61,57,57,58,47,58,80,54,45,82,68,95,62,48,84,39,31,30,65,67,42,43,90,65,42,42,56,80,64,48,65,61,23,35,44,34,36,46,42,69,75,71,69,69,65,68,66,94,53,47,84,54,54,32,68,44,65,71,54,34,51,49,32,52,79,67,70,55,38,74,64,25,46,21,99,84,38,33,72,66,50,38,50,59,54,42,53,80,46,62,78,40,97,42,35,48,77,45,43,54,64,53,41,69,74,41,35,50,62,50,48,52,53,48,30,56,75,69,72,39,90,78,53,72,66,54,36,52,48,50,46,55,57,50,26,71,67,46,47,42,52,57,38,68,71,40,85,73,53,86,57,81,79,93

Nearest PDB structures (foldseek):
  1ov4-assembly1_A-2  TM=7.032E-01  e=9.823E-12  Homo sapiens
  7eov-assembly1_A  TM=7.381E-01  e=5.429E-11  Mus musculus
  4ifb-assembly3_B  TM=7.225E-01  e=1.076E-10  Homo sapiens
  1efh-assembly1_A  TM=7.067E-01  e=1.603E-10  Homo sapiens
  7d1x-assembly1_A  TM=7.411E-01  e=4.128E-09  Mus musculus

pLDDT: mean 79.84, std 15.8, range [32.47, 97.44]

InterPro domains:
  IPR000863 Sulfotransferase domain [PF00685] (66-257)
  IPR027417 P-loop containing nucleoside triphosphate hydrolase [G3DSA:3.40.50.300] (20-151)
  IPR027417 P-loop containing nucleoside triphosphate hydrolase [G3DSA:3.40.50.300] (152-266)
  IPR027417 P-loop containing nucleoside triphosphate hydrolase [SSF52540] (39-258)

Secondary structure (DSSP, 8-state):
-HHHHHHHHHHTS-GGG----HHHHHHHHHHHHS----EETTEEPPTTB-HHHHHHHHHT----TT-EEEE--TTSSHHHHHHHHHHHHHTT-HHHHHHHHH--GGGTBTTBS-THHHHHHTTS--SS-EEEE---GGGS-HHHHTTSB------------SGGGGTS-SSHHHHHHHHHTT--S--SBTTB-HHHHHHHHGGGGGSTT-----HHHHHH-HHHHHHHHHHHHT----HHHHHHHHHHTSHHHHHHHHHH-TTS--TT-

Radius of gyration: 18.02 Å; Cα contacts (8 Å, |Δi|>4): 372; chains: 1; bounding box: 44×40×48 Å

Organism: Ciona intestinalis (NCBI:txid7719)

Foldseek 3Di:
DVVVLVVVLQVLFPPVQGFDCVQQVVLVVCLVVDPDFDDQVQWTDDRLFDNVLLVCQAPPDFFDLLEEEAAEAPQLCSVLVLLLVLLLQPVVPPVSSVSSVSCDDQLAESGHGDCSSVSSVVRHPDPYYSHYYPAAQVSHNVVSCLSYAEYEYADDRADDDDPCCQQRPHDPVVNVVCLVVQNNVQARGRSHHRVRSVVSCVVVCPRLRYDYDYVVCCVVCVLVVSVVVCVSSVGDDDSVSSVVSNVCSDPVNVQVVQVVVPPDDRRHD

Sequence (269 aa):
MLKVSFEKLVSYIPEEKRPDIKPLMKCFRDELVNPQIKCWRDYQMPLMGNPKLVDFAYNDWQPWKNDVIVAAFPKTGTTWLRDVCRYLIYEHDSEAFEFAKDLSGPHIYLEWGTETKYEIWEKLPWKRRVLGTHMSAGMLNLNRLRTCGVKMLKNTPMRRDGMINEVYPRSLNKFTAAYLQGKHSWFVKKGEGYLDHVLSWYPHRFDDNVMLVYYEDMKQNPKKEISKLAAFLGVKVNDEEVLKIARQTSFEATKQRMDEVALIPNFYN